Protein AF-0000000078656254 (afdb_homodimer)

Solvent-accessible surface area (backbone atoms only — not comparable to full-atom values): 13209 Å² total; per-residue (Å²): 92,44,78,45,82,44,41,41,73,68,40,42,48,29,41,52,46,51,53,47,49,52,53,50,47,51,65,67,41,48,92,42,37,88,49,27,58,36,36,41,36,37,39,39,72,74,41,78,90,54,88,52,91,42,28,12,36,18,37,36,35,37,30,38,70,95,51,76,69,48,76,36,70,23,64,18,80,36,60,68,54,3,45,52,46,18,46,52,51,41,41,52,51,49,51,54,52,52,50,52,53,53,52,48,53,51,54,50,49,50,47,51,52,48,47,50,50,53,52,52,52,54,52,55,62,67,73,108,94,45,76,44,84,44,40,40,72,69,41,40,48,29,42,52,46,51,53,48,50,52,52,50,48,52,65,67,41,48,90,42,36,87,50,27,58,33,36,42,35,37,40,39,71,72,39,75,91,54,87,53,90,42,30,12,36,19,36,37,37,36,29,39,71,96,51,75,68,48,74,36,72,21,65,17,79,37,62,67,54,3,45,53,46,18,46,52,50,41,40,51,51,50,51,51,52,51,51,51,54,53,54,48,52,52,52,51,50,50,47,50,51,48,48,51,51,51,53,51,50,51,50,54,63,67,71,106

Organism: NCBI:txid1005395

Radius of gyration: 32.08 Å; Cα contacts (8 Å, |Δi|>4): 365; chains: 2; bounding box: 68×126×38 Å

Foldseek 3Di:
DDDDDDDPPVVVVVVVLVVLLVVLLCVLCVVCVPFWDDKDKDWDQQPPPDQDFQRIKIKIWIHGPPDDIDIDMATGSDNNVRSNVRSNVVSVVVVVVVVVVVVVVVVVVVVVVVVVVVVVVVVVVVVD/DDDDDDDPPVVVVVVVLVVLLVVLLCVLCVVCVPFWDDKDKDWDQQPVPDQDFQRIKIKIWIHGPPDDIDIDMATGSDNNVRSNVRSNVVSVVVVVVVVVVVVVVVVVVVVVVVVVVVVVVVVVVVVD

Nearest PDB structures (foldseek):
  7m4z-assembly1_v  TM=9.053E-01  e=5.153E-08  Acinetobacter baumannii AB0057
  5mmm-assembly1_y  TM=8.250E-01  e=1.693E-04  Spinacia oleracea
  5x8r-assembly1_y  TM=8.009E-01  e=2.037E-04  Spinacia oleracea
  8fmw-assembly1_W  TM=6.968E-01  e=4.211E-03  Borreliella burgdorferi B31
  4mp6-assembly1_A  TM=4.015E-01  e=2.303E+00  Staphylococcus aureus subsp. aureus MW2

InterPro domains:
  IPR003489 Ribosome hibernation promoting factor/RaiA [PF02482] (10-102)
  IPR036567 Ribosome hibernation promotion factor-like [G3DSA:3.30.160.100] (1-114)
  IPR036567 Ribosome hibernation promotion factor-like [SSF69754] (9-96)

Structure (mmCIF, N/CA/C/O backbone):
data_AF-0000000078656254-model_v1
#
loop_
_entity.id
_entity.type
_entity.pdbx_description
1 polymer 'HPF/RaiA family ribosome-associated protein'
#
loop_
_atom_site.group_PDB
_atom_site.id
_atom_site.type_symbol
_atom_site.label_atom_id
_atom_site.label_alt_id
_atom_site.label_comp_id
_atom_site.label_asym_id
_atom_site.label_entity_id
_atom_site.label_seq_id
_atom_site.pdbx_PDB_ins_code
_atom_site.Cartn_x
_atom_site.Cartn_y
_atom_site.Cartn_z
_atom_site.occupancy
_atom_site.B_iso_or_equiv
_atom_site.auth_seq_id
_atom_site.auth_comp_id
_atom_site.auth_asym_id
_atom_site.auth_atom_id
_atom_site.pdbx_PDB_model_num
ATOM 1 N N . MET A 1 1 ? -9.898 -16.344 -0.787 1 91.12 1 MET A N 1
ATOM 2 C CA . MET A 1 1 ? -8.453 -16.5 -0.918 1 91.12 1 MET A CA 1
ATOM 3 C C . MET A 1 1 ? -7.711 -15.273 -0.399 1 91.12 1 MET A C 1
ATOM 5 O O . MET A 1 1 ? -8.047 -14.148 -0.757 1 91.12 1 MET A O 1
ATOM 9 N N . GLN A 1 2 ? -6.812 -15.516 0.622 1 91.69 2 GLN A N 1
ATOM 10 C CA . GLN A 1 2 ? -6.016 -14.43 1.183 1 91.69 2 GLN A CA 1
ATOM 11 C C . GLN A 1 2 ? -4.703 -14.258 0.423 1 91.69 2 GLN A C 1
ATOM 13 O O . GLN A 1 2 ? -4.039 -15.242 0.09 1 91.69 2 GLN A O 1
ATOM 18 N N . ILE A 1 3 ? -4.426 -13 0.104 1 92.38 3 ILE A N 1
ATOM 19 C CA . ILE A 1 3 ? -3.178 -12.711 -0.593 1 92.38 3 ILE A CA 1
ATOM 20 C C . ILE A 1 3 ? -2.223 -11.977 0.343 1 92.38 3 ILE A C 1
ATOM 22 O O . ILE A 1 3 ? -2.582 -10.945 0.923 1 92.38 3 ILE A O 1
ATOM 26 N N . GLN A 1 4 ? -0.999 -12.516 0.52 1 86.69 4 GLN A N 1
ATOM 27 C CA . GLN A 1 4 ? 0.038 -11.883 1.327 1 86.69 4 GLN A CA 1
ATOM 28 C C . GLN A 1 4 ? 1.257 -11.531 0.479 1 86.69 4 GLN A C 1
ATOM 30 O O . GLN A 1 4 ? 1.826 -12.391 -0.19 1 86.69 4 GLN A O 1
ATOM 35 N N . VAL A 1 5 ? 1.61 -10.32 0.393 1 85.38 5 VAL A N 1
ATOM 36 C CA . VAL A 1 5 ? 2.746 -9.852 -0.395 1 85.38 5 VAL A CA 1
ATOM 37 C C . VAL A 1 5 ? 3.941 -9.602 0.52 1 85.38 5 VAL A C 1
ATOM 39 O O . VAL A 1 5 ? 3.84 -8.852 1.494 1 85.38 5 VAL A O 1
ATOM 42 N N . ASN A 1 6 ? 5.043 -10.383 0.232 1 74.19 6 ASN A N 1
ATOM 43 C CA . ASN A 1 6 ? 6.316 -10.203 0.919 1 74.19 6 ASN A CA 1
ATOM 44 C C . ASN A 1 6 ? 7.395 -9.68 -0.024 1 74.19 6 ASN A C 1
ATOM 46 O O . ASN A 1 6 ? 7.523 -10.156 -1.152 1 74.19 6 ASN A O 1
ATOM 50 N N . SER A 1 7 ? 7.863 -8.602 0.161 1 71.38 7 SER A N 1
ATOM 51 C CA . SER A 1 7 ? 8.875 -8.062 -0.736 1 71.38 7 SER A CA 1
ATOM 52 C C . SER A 1 7 ? 10.18 -7.781 0.007 1 71.38 7 SER A C 1
ATOM 54 O O . SER A 1 7 ? 10.227 -7.855 1.237 1 71.38 7 SER A O 1
ATOM 56 N N . ASP A 1 8 ? 11.289 -7.652 -0.813 1 67.31 8 ASP A N 1
ATOM 57 C CA . ASP A 1 8 ? 12.539 -7.246 -0.183 1 67.31 8 ASP A CA 1
ATOM 58 C C . ASP A 1 8 ? 12.32 -6.055 0.748 1 67.31 8 ASP A C 1
ATOM 60 O O . ASP A 1 8 ? 11.219 -5.508 0.822 1 67.31 8 ASP A O 1
ATOM 64 N N . ASN A 1 9 ? 13.273 -5.898 1.54 1 62.38 9 ASN A N 1
ATOM 65 C CA . ASN A 1 9 ? 13.219 -4.969 2.664 1 62.38 9 ASN A CA 1
ATOM 66 C C . ASN A 1 9 ? 12.711 -3.596 2.234 1 62.38 9 ASN A C 1
ATOM 68 O O . ASN A 1 9 ? 11.883 -2.996 2.914 1 62.38 9 ASN A O 1
ATOM 72 N N . HIS A 1 10 ? 13.07 -3.258 0.938 1 67.88 10 HIS A N 1
ATOM 73 C CA . HIS A 1 10 ? 12.719 -1.899 0.543 1 67.88 10 HIS A CA 1
ATOM 74 C C . HIS A 1 10 ? 11.25 -1.818 0.116 1 67.88 10 HIS A C 1
ATOM 76 O O . HIS A 1 10 ? 10.555 -0.856 0.45 1 67.88 10 HIS A O 1
ATOM 82 N N . ILE A 1 11 ? 10.789 -2.848 -0.45 1 71.81 11 ILE A N 1
ATOM 83 C CA . ILE A 1 11 ? 9.414 -2.863 -0.955 1 71.81 11 ILE A CA 1
ATOM 84 C C . ILE A 1 11 ? 8.438 -3.008 0.208 1 71.81 11 ILE A C 1
ATOM 86 O O . ILE A 1 11 ? 7.473 -2.25 0.313 1 71.81 11 ILE A O 1
ATOM 90 N N . GLN A 1 12 ? 8.688 -3.977 1.028 1 72.62 12 GLN A N 1
ATOM 91 C CA . GLN A 1 12 ? 7.84 -4.199 2.193 1 72.62 12 GLN A CA 1
ATOM 92 C C . GLN A 1 12 ? 7.812 -2.965 3.094 1 72.62 12 GLN A C 1
ATOM 94 O O . GLN A 1 12 ? 6.762 -2.607 3.629 1 72.62 12 GLN A O 1
ATOM 99 N N . GLY A 1 13 ? 8.93 -2.416 3.186 1 74.94 13 GLY A N 1
ATOM 100 C CA . GLY A 1 13 ? 9.023 -1.209 3.99 1 74.94 13 GLY A CA 1
ATOM 101 C C . GLY A 1 13 ? 8.156 -0.078 3.475 1 74.94 13 GLY A C 1
ATOM 102 O O . GLY A 1 13 ? 7.488 0.604 4.254 1 74.94 13 GLY A O 1
ATOM 103 N N . ASN A 1 14 ? 8.125 0.03 2.158 1 76.62 14 ASN A N 1
ATOM 104 C CA . ASN A 1 14 ? 7.352 1.109 1.554 1 76.62 14 ASN A CA 1
ATOM 105 C C . ASN A 1 14 ? 5.852 0.865 1.681 1 76.62 14 ASN A C 1
ATOM 107 O O . ASN A 1 14 ? 5.082 1.804 1.888 1 76.62 14 ASN A O 1
ATOM 111 N N . ILE A 1 15 ? 5.391 -0.318 1.656 1 77.38 15 ILE A N 1
ATOM 112 C CA . ILE A 1 15 ? 3.984 -0.668 1.812 1 77.38 15 ILE A CA 1
ATOM 113 C C . ILE A 1 15 ? 3.535 -0.377 3.242 1 77.38 15 ILE A C 1
ATOM 115 O O . ILE A 1 15 ? 2.479 0.221 3.459 1 77.38 15 ILE A O 1
ATOM 119 N N . ARG A 1 16 ? 4.297 -0.804 4.156 1 82.25 16 ARG A N 1
ATOM 120 C CA . ARG A 1 16 ? 4.004 -0.551 5.562 1 82.25 16 ARG A CA 1
ATOM 121 C C . ARG A 1 16 ? 3.979 0.946 5.855 1 82.25 16 ARG A C 1
ATOM 123 O O . ARG A 1 16 ? 3.168 1.412 6.656 1 82.25 16 ARG A O 1
ATOM 130 N N . LEU A 1 17 ? 4.906 1.607 5.176 1 84.19 17 LEU A N 1
ATOM 131 C CA . LEU A 1 17 ? 4.996 3.053 5.359 1 84.19 17 LEU A CA 1
ATOM 132 C C . LEU A 1 17 ? 3.699 3.736 4.938 1 84.19 17 LEU A C 1
ATOM 134 O O . LEU A 1 17 ? 3.23 4.656 5.613 1 84.19 17 LEU A O 1
ATOM 138 N N . GLU A 1 18 ? 3.18 3.307 3.869 1 84.81 18 GLU A N 1
ATOM 139 C CA . GLU A 1 18 ? 1.921 3.881 3.404 1 84.81 18 GLU A CA 1
ATOM 140 C C . GLU A 1 18 ? 0.809 3.676 4.43 1 84.81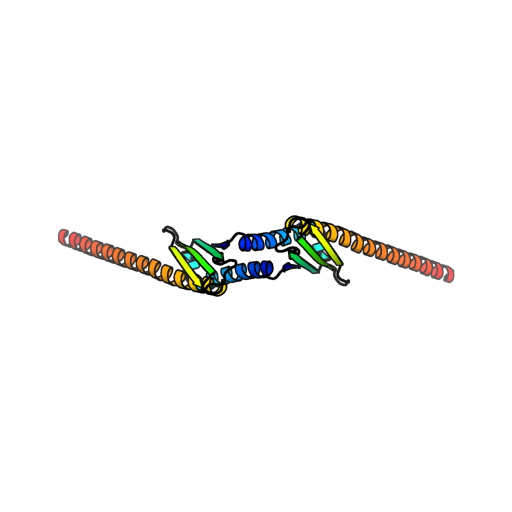 18 GLU A C 1
ATOM 142 O O . GLU A 1 18 ? 0.036 4.594 4.707 1 84.81 18 GLU A O 1
ATOM 147 N N . GLN A 1 19 ? 0.679 2.488 4.949 1 86.12 19 GLN A N 1
ATOM 148 C CA . GLN A 1 19 ? -0.317 2.205 5.98 1 86.12 19 GLN A CA 1
ATOM 149 C C . GLN A 1 19 ? -0.091 3.066 7.215 1 86.12 19 GLN A C 1
ATOM 151 O O . GLN A 1 19 ? -1.047 3.555 7.824 1 86.12 19 GLN A O 1
ATOM 156 N N . TRP A 1 20 ? 1.09 3.23 7.566 1 89.75 20 TRP A N 1
ATOM 157 C CA . TRP A 1 20 ? 1.46 4.07 8.703 1 89.75 20 TRP A CA 1
ATOM 158 C C . TRP A 1 20 ? 1.021 5.512 8.477 1 89.75 20 TRP A C 1
ATOM 160 O O . TRP A 1 20 ? 0.452 6.141 9.375 1 89.75 20 TRP A O 1
ATOM 170 N N . VAL A 1 21 ? 1.306 6.008 7.309 1 93.38 21 VAL A N 1
ATOM 171 C CA . VAL A 1 21 ? 0.904 7.367 6.961 1 93.38 21 VAL A CA 1
ATOM 172 C C . VAL A 1 21 ? -0.604 7.527 7.141 1 93.38 21 VAL A C 1
ATOM 174 O O . VAL A 1 21 ? -1.061 8.453 7.816 1 93.38 21 VAL A O 1
ATOM 177 N N . ARG A 1 22 ? -1.357 6.613 6.547 1 93.25 22 ARG A N 1
ATOM 178 C CA . ARG A 1 22 ? -2.812 6.699 6.586 1 93.25 22 ARG A CA 1
ATOM 179 C C . ARG A 1 22 ? -3.324 6.672 8.023 1 93.25 22 ARG A C 1
ATOM 181 O O . ARG A 1 22 ? -4.121 7.527 8.422 1 93.25 22 ARG A O 1
ATOM 188 N N . SER A 1 23 ? -2.859 5.758 8.789 1 96.12 23 SER A N 1
ATOM 189 C CA . SER A 1 23 ? -3.285 5.629 10.18 1 96.12 23 SER A CA 1
ATOM 190 C C . SER A 1 23 ? -2.924 6.871 10.984 1 96.12 23 SER A C 1
ATOM 192 O O . SER A 1 23 ? -3.736 7.367 11.773 1 96.12 23 SER A O 1
ATOM 194 N N . THR A 1 24 ? -1.725 7.395 10.797 1 96.88 24 THR A N 1
ATOM 195 C CA . THR A 1 24 ? -1.242 8.57 11.516 1 96.88 24 THR A CA 1
ATOM 196 C C . THR A 1 24 ? -2.088 9.797 11.18 1 96.88 24 THR A C 1
ATOM 198 O O . THR A 1 24 ? -2.531 10.516 12.07 1 96.88 24 THR A O 1
ATOM 201 N N . VAL A 1 25 ? -2.379 10 9.898 1 97.38 25 VAL A N 1
ATOM 202 C CA . VAL A 1 25 ? -3.148 11.156 9.453 1 97.38 25 VAL A CA 1
ATOM 203 C C . VAL A 1 25 ? -4.586 11.047 9.953 1 97.38 25 VAL A C 1
ATOM 205 O O . VAL A 1 25 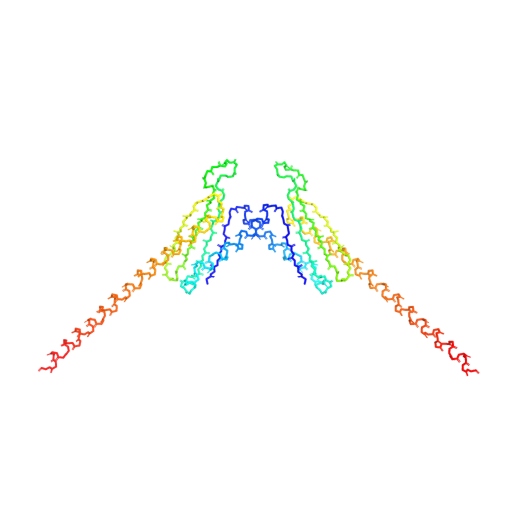? -5.141 12 10.508 1 97.38 25 VAL A O 1
ATOM 208 N N . GLU A 1 26 ? -5.16 9.859 9.828 1 96.94 26 GLU A N 1
ATOM 209 C CA . GLU A 1 26 ? -6.543 9.648 10.25 1 96.94 26 GLU A CA 1
ATOM 210 C C . GLU A 1 26 ? -6.703 9.898 11.75 1 96.94 26 GLU A C 1
ATOM 212 O O . GLU A 1 26 ? -7.645 10.578 12.172 1 96.94 26 GLU A O 1
ATOM 217 N N . SER A 1 27 ? -5.758 9.352 12.492 1 97.5 27 SER A N 1
ATOM 218 C CA . SER A 1 27 ? -5.855 9.492 13.938 1 97.5 27 SER A CA 1
ATOM 219 C C . SER A 1 27 ? -5.559 10.914 14.383 1 97.5 27 SER A C 1
ATOM 221 O O . SER A 1 27 ? -6.258 11.469 15.234 1 97.5 27 SER A O 1
ATOM 223 N N . THR A 1 28 ? -4.57 11.602 13.859 1 97.75 28 THR A N 1
ATOM 224 C CA . THR A 1 28 ? -4.113 12.922 14.281 1 97.75 28 THR A CA 1
ATOM 225 C C . THR A 1 28 ? -5.113 14 13.859 1 97.75 28 THR A C 1
ATOM 227 O O . THR A 1 28 ? -5.32 14.977 14.586 1 97.75 28 THR A O 1
ATOM 230 N N . LEU A 1 29 ? -5.789 13.789 12.703 1 97.62 29 LEU A N 1
ATOM 231 C CA . LEU A 1 29 ? -6.633 14.844 12.156 1 97.62 29 LEU A CA 1
ATOM 232 C C . LEU A 1 29 ? -8.109 14.453 12.227 1 97.62 29 LEU A C 1
ATOM 234 O O . LEU A 1 29 ? -8.93 14.992 11.484 1 97.62 29 LEU A O 1
ATOM 238 N N . GLU A 1 30 ? -8.414 13.516 13.094 1 97 30 GLU A N 1
ATOM 239 C CA . GLU A 1 30 ? -9.75 12.945 13.195 1 97 30 GLU A CA 1
ATOM 240 C C . GLU A 1 30 ? -10.797 14.039 13.43 1 97 30 GLU A C 1
ATOM 242 O O . GLU A 1 30 ? -11.883 14 12.844 1 97 30 GLU A O 1
ATOM 247 N N . ARG A 1 31 ? -10.539 14.992 14.234 1 95.31 31 ARG A N 1
ATOM 248 C CA . ARG A 1 31 ? -11.5 16.016 1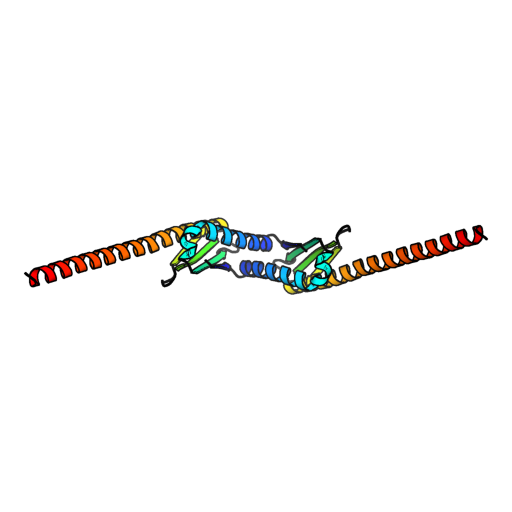4.625 1 95.31 31 ARG A CA 1
ATOM 249 C C . ARG A 1 31 ? -11.852 16.922 13.445 1 95.31 31 ARG A C 1
ATOM 251 O O . ARG A 1 31 ? -12.852 17.625 13.477 1 95.31 31 ARG A O 1
ATOM 258 N N . PHE A 1 32 ? -11.016 16.906 12.43 1 97.12 32 PHE A N 1
ATOM 259 C CA . PHE A 1 32 ? -11.219 17.797 11.289 1 97.12 32 PHE A CA 1
ATOM 260 C C . PHE A 1 32 ? -11.828 17.031 10.109 1 97.12 32 PHE A C 1
ATOM 262 O O . PHE A 1 32 ? -11.953 17.578 9.016 1 97.12 32 PHE A O 1
ATOM 269 N N . ASP A 1 33 ? -12.156 15.805 10.297 1 95.88 33 ASP A N 1
ATOM 270 C CA . ASP A 1 33 ? -12.625 14.906 9.242 1 95.88 33 ASP A CA 1
ATOM 271 C C . ASP A 1 33 ? -13.781 15.539 8.461 1 95.88 33 ASP A C 1
ATOM 273 O O . ASP A 1 33 ? -13.867 15.375 7.242 1 95.88 33 ASP A O 1
ATOM 277 N N . ASP A 1 34 ? -14.586 16.266 9.102 1 94 34 ASP A N 1
ATOM 278 C CA . ASP A 1 34 ? -15.766 16.844 8.469 1 94 34 ASP A CA 1
ATOM 279 C C . ASP A 1 34 ? -15.406 18.125 7.719 1 94 34 ASP A C 1
ATOM 281 O O . ASP A 1 34 ? -16.094 18.531 6.781 1 94 34 ASP A O 1
ATOM 285 N N . GLY A 1 35 ? -14.398 18.766 8.086 1 95.5 35 GLY A N 1
ATOM 286 C CA . GLY A 1 35 ? -14.07 20.078 7.547 1 95.5 35 GLY A CA 1
ATOM 287 C C . GLY A 1 35 ? -12.969 20.031 6.5 1 95.5 35 GLY A C 1
ATOM 288 O O . GLY A 1 35 ? -12.766 21 5.758 1 95.5 35 GLY A O 1
ATOM 289 N N . VAL A 1 36 ? -12.266 18.922 6.434 1 97.44 36 VAL A N 1
ATOM 290 C CA . VAL A 1 36 ? -11.156 18.766 5.496 1 97.44 36 VAL A CA 1
ATOM 291 C C . VAL A 1 36 ? -11.539 17.75 4.418 1 97.44 36 VAL A C 1
ATOM 293 O O . VAL A 1 36 ? -11.961 16.641 4.727 1 97.44 36 VAL A O 1
ATOM 296 N N . THR A 1 37 ? -11.391 18.188 3.166 1 96.12 37 THR A N 1
ATOM 297 C CA . THR A 1 37 ? -11.805 17.344 2.059 1 96.12 37 THR A CA 1
ATOM 298 C C . THR A 1 37 ? -10.727 16.297 1.739 1 96.12 37 THR A C 1
ATOM 300 O O . THR A 1 37 ? -11.039 15.148 1.431 1 96.12 37 THR A O 1
ATOM 303 N N . ARG A 1 38 ? -9.469 16.766 1.845 1 95.75 38 ARG A N 1
ATOM 304 C CA . ARG A 1 38 ? -8.375 15.914 1.407 1 95.75 38 ARG A CA 1
ATOM 305 C C . ARG A 1 38 ? -7.074 16.281 2.105 1 95.75 38 ARG A C 1
ATOM 307 O O . ARG A 1 38 ? -6.832 17.453 2.396 1 95.75 38 ARG A O 1
ATOM 314 N N . VAL A 1 39 ? -6.289 15.25 2.387 1 97.5 39 VAL A N 1
ATOM 315 C CA . VAL A 1 39 ? -4.914 15.438 2.834 1 97.5 39 VAL A CA 1
ATOM 316 C C . VAL A 1 39 ? -3.955 14.758 1.859 1 97.5 39 VAL A C 1
ATOM 318 O O . VAL A 1 39 ? -4.086 13.562 1.586 1 97.5 39 VAL A O 1
ATOM 321 N N . GLU A 1 40 ? -3.02 15.539 1.273 1 95.12 40 GLU A N 1
ATOM 322 C CA . GLU A 1 40 ? -1.961 15 0.425 1 95.12 40 GLU A CA 1
ATOM 323 C C . GLU A 1 40 ? -0.644 14.891 1.188 1 95.12 40 GLU A C 1
ATOM 325 O O . GLU A 1 40 ? -0.206 15.852 1.824 1 95.12 40 GLU A O 1
ATOM 330 N N . VAL A 1 41 ? -0.049 13.711 1.151 1 95.62 41 VAL A N 1
ATOM 331 C CA . VAL A 1 41 ? 1.206 13.453 1.848 1 95.62 41 VAL A CA 1
ATOM 332 C C . VAL A 1 41 ? 2.311 13.172 0.833 1 95.62 41 VAL A C 1
ATOM 334 O O . VAL A 1 41 ? 2.154 12.32 -0.046 1 95.62 41 VAL A O 1
ATOM 337 N N . HIS A 1 42 ? 3.418 13.922 0.929 1 90.94 42 HIS A N 1
ATOM 338 C CA . HIS A 1 42 ? 4.582 13.75 0.069 1 90.94 42 HIS A CA 1
ATOM 339 C C . HIS A 1 42 ? 5.801 13.305 0.873 1 90.94 42 HIS A C 1
ATOM 341 O O . HIS A 1 42 ? 6.25 14.016 1.771 1 90.94 42 HIS A O 1
ATOM 347 N N . LEU A 1 43 ? 6.34 12.203 0.54 1 88.94 43 LEU A N 1
ATOM 348 C CA . LEU A 1 43 ? 7.5 11.648 1.222 1 88.94 43 LEU A CA 1
ATOM 349 C C . LEU A 1 43 ? 8.727 11.672 0.317 1 88.94 43 LEU A C 1
ATOM 351 O O . LEU A 1 43 ? 8.633 11.359 -0.873 1 88.94 43 LEU A O 1
ATOM 355 N N . ARG A 1 44 ? 9.812 12.102 0.897 1 81.44 44 ARG A N 1
ATOM 356 C CA . ARG A 1 44 ? 11.062 12.141 0.141 1 81.44 44 ARG A CA 1
ATOM 357 C C . ARG A 1 44 ? 12.234 11.672 0.993 1 81.44 44 ARG A C 1
ATOM 359 O O . ARG A 1 44 ? 12.297 11.961 2.189 1 81.44 44 ARG A O 1
ATOM 366 N N . ASP A 1 45 ? 13.062 10.867 0.367 1 75.69 45 ASP A N 1
ATOM 367 C CA . ASP A 1 45 ? 14.375 10.555 0.93 1 75.69 45 ASP A CA 1
ATOM 368 C C . ASP A 1 45 ? 15.445 11.477 0.356 1 75.69 45 ASP A C 1
ATOM 370 O O . ASP A 1 45 ? 15.789 11.383 -0.824 1 75.69 45 ASP A O 1
ATOM 374 N N . GLU A 1 46 ? 15.82 12.57 0.896 1 64.44 46 GLU A N 1
ATOM 375 C CA . GLU A 1 46 ? 16.703 13.594 0.347 1 64.44 46 GLU A CA 1
ATOM 376 C C . GLU A 1 46 ? 18.109 13.055 0.135 1 64.44 46 GLU A C 1
ATOM 378 O O . GLU A 1 46 ? 18.812 13.484 -0.78 1 64.44 46 GLU A O 1
ATOM 383 N N . ASN A 1 47 ? 18.703 12.43 1.248 1 59.62 47 ASN A N 1
ATOM 384 C CA . ASN A 1 47 ? 20.109 12.086 1.039 1 59.62 47 ASN A CA 1
ATOM 385 C C . ASN A 1 47 ? 20.281 10.617 0.67 1 59.62 47 ASN A C 1
ATOM 387 O O . ASN A 1 47 ? 20.203 9.742 1.532 1 59.62 47 ASN A O 1
ATOM 391 N N . GLY A 1 48 ? 19.75 10.148 -0.402 1 50.66 48 GLY A N 1
ATOM 392 C CA . GLY A 1 48 ? 20.016 8.812 -0.89 1 50.66 48 GLY A CA 1
ATOM 393 C C . GLY A 1 48 ? 21.234 8.18 -0.246 1 50.66 48 GLY A C 1
ATOM 394 O O . GLY A 1 48 ? 21.125 7.391 0.693 1 50.66 48 GLY A O 1
ATOM 395 N N . ASP A 1 49 ? 22.516 8.375 -0.784 1 52 49 ASP A N 1
ATOM 396 C CA . ASP A 1 49 ? 23.797 7.727 -0.547 1 52 49 ASP A CA 1
ATOM 397 C C . ASP A 1 49 ? 24.531 8.359 0.636 1 52 49 ASP A C 1
ATOM 399 O O . ASP A 1 49 ? 25.547 7.84 1.1 1 52 49 ASP A O 1
ATOM 403 N N . LYS A 1 50 ? 24.391 9.656 0.968 1 51.47 50 LYS A N 1
ATOM 404 C CA . LYS A 1 50 ? 25.219 10.203 2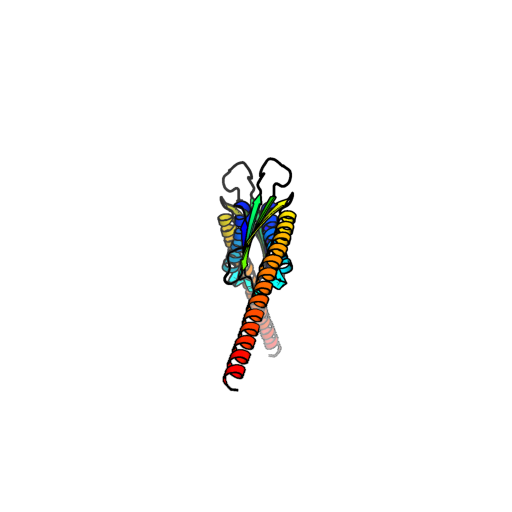.039 1 51.47 50 LYS A CA 1
ATOM 405 C C . LYS A 1 50 ? 24.391 10.469 3.293 1 51.47 50 LYS A C 1
ATOM 407 O O . LYS A 1 50 ? 23.484 11.305 3.277 1 51.47 50 LYS A O 1
ATOM 412 N N . PRO A 1 51 ? 24.531 9.539 4.238 1 51.03 51 PRO A N 1
ATOM 413 C CA . PRO A 1 51 ? 23.781 9.633 5.492 1 51.03 51 PRO A CA 1
ATOM 414 C C . PRO A 1 51 ? 23.953 10.977 6.188 1 51.03 51 PRO A C 1
ATOM 416 O O . PRO A 1 51 ? 25.078 11.43 6.395 1 51.03 51 PRO A O 1
ATOM 419 N N . GLY A 1 52 ? 23.359 12.039 5.789 1 57.06 52 GLY A N 1
ATOM 420 C CA . GLY A 1 52 ? 23.344 13.195 6.668 1 57.06 52 GLY A CA 1
ATOM 421 C C . GLY A 1 52 ? 22.141 13.211 7.609 1 57.06 52 GLY A C 1
ATOM 422 O O . GLY A 1 52 ? 21.25 12.375 7.5 1 57.06 52 GLY A O 1
ATOM 423 N N . PRO A 1 53 ? 22.281 14.031 8.664 1 60.56 53 PRO A N 1
ATOM 424 C CA . PRO A 1 53 ? 21.188 14.164 9.641 1 60.56 53 PRO A CA 1
ATOM 425 C C . PRO A 1 53 ? 19.891 14.672 9.016 1 60.56 53 PRO A C 1
ATOM 427 O O . PRO A 1 53 ? 19.922 15.547 8.148 1 60.56 53 PRO A O 1
ATOM 430 N N . HIS A 1 54 ? 18.719 14.07 9.109 1 64.44 54 HIS A N 1
ATOM 431 C CA . HIS A 1 54 ? 17.375 14.5 8.766 1 64.44 54 HIS A CA 1
ATOM 432 C C . HIS A 1 54 ? 17.125 14.391 7.266 1 64.44 54 HIS A C 1
ATOM 434 O O . HIS A 1 54 ? 16.688 15.359 6.633 1 64.44 54 HIS A O 1
ATOM 440 N N . ASP A 1 55 ? 17.5 13.25 6.766 1 79 55 ASP A N 1
ATOM 441 C CA . ASP A 1 55 ? 17.5 13.062 5.32 1 79 55 ASP A CA 1
ATOM 442 C C . ASP A 1 55 ? 16.125 12.602 4.824 1 79 55 ASP A C 1
ATOM 444 O O . ASP A 1 55 ? 15.953 12.352 3.629 1 79 55 ASP A O 1
ATOM 448 N N . LYS A 1 56 ? 15.203 12.625 5.852 1 86.75 56 LYS A N 1
ATOM 449 C CA . LYS A 1 56 ? 13.844 12.258 5.449 1 86.75 56 LYS A CA 1
ATOM 450 C C . LYS A 1 56 ? 12.891 13.438 5.578 1 86.75 56 LYS A C 1
ATOM 452 O O . LYS A 1 56 ? 12.945 14.18 6.562 1 86.75 56 LYS A O 1
ATOM 457 N N . ARG A 1 57 ? 12.125 13.531 4.512 1 90.69 57 ARG A N 1
ATOM 458 C CA . ARG A 1 57 ? 11.234 14.688 4.473 1 90.69 57 ARG A CA 1
ATOM 459 C C . ARG A 1 57 ? 9.797 14.258 4.215 1 90.69 57 ARG A C 1
ATOM 461 O O . ARG A 1 57 ? 9.539 13.398 3.367 1 90.69 57 ARG A O 1
ATOM 468 N N . CYS A 1 58 ? 8.859 14.875 5.02 1 94.06 58 CYS A N 1
ATOM 469 C CA . CYS A 1 58 ? 7.426 14.719 4.785 1 94.06 58 CYS A CA 1
ATOM 470 C C . CYS A 1 58 ? 6.742 16.078 4.652 1 94.06 58 CYS A C 1
ATOM 472 O O . CYS A 1 58 ? 6.84 16.922 5.547 1 94.06 58 CYS A O 1
ATOM 474 N N . GLN A 1 59 ? 6.086 16.219 3.484 1 95.81 59 GLN A N 1
ATOM 475 C CA . GLN A 1 59 ? 5.215 17.375 3.287 1 95.81 59 GLN A CA 1
ATOM 476 C C . GLN A 1 59 ? 3.746 16.953 3.289 1 95.81 59 GLN A C 1
ATOM 478 O O . GLN A 1 59 ? 3.367 15.992 2.617 1 95.81 59 GLN A O 1
ATOM 483 N N . MET A 1 60 ? 2.895 17.703 4.086 1 97.44 60 MET A N 1
ATOM 484 C CA . MET A 1 60 ? 1.46 17.438 4.121 1 97.44 60 MET A CA 1
ATOM 485 C C . MET A 1 60 ? 0.667 18.688 3.744 1 97.44 60 MET A C 1
ATOM 487 O O . MET A 1 60 ? 0.989 19.781 4.191 1 97.44 60 MET A O 1
ATOM 491 N N . GLU A 1 61 ? -0.24 18.438 2.869 1 97.69 61 GLU A N 1
ATOM 492 C CA . GLU A 1 61 ? -1.139 19.516 2.465 1 97.69 61 GLU A CA 1
ATOM 493 C C . GLU A 1 61 ? -2.596 19.156 2.734 1 97.69 61 GLU A C 1
ATOM 495 O O . GLU A 1 61 ? -3.086 18.125 2.242 1 97.69 61 GLU A O 1
ATOM 500 N N . ALA A 1 62 ? -3.27 19.938 3.539 1 98.12 62 ALA A N 1
ATOM 501 C CA . ALA A 1 62 ? -4.691 19.75 3.814 1 98.12 62 ALA A CA 1
ATOM 502 C C . ALA A 1 62 ? -5.539 20.766 3.066 1 98.12 62 ALA A C 1
ATOM 504 O O . ALA A 1 62 ? -5.125 21.922 2.9 1 98.12 62 ALA A O 1
ATOM 505 N N . ARG A 1 63 ? -6.691 20.312 2.645 1 97.38 63 ARG A N 1
ATOM 506 C CA . ARG A 1 63 ? -7.613 21.203 1.957 1 97.38 63 ARG A CA 1
ATOM 507 C C . ARG A 1 63 ? -8.906 21.375 2.752 1 97.38 63 ARG A C 1
ATOM 509 O O . ARG A 1 63 ? -9.852 20.594 2.586 1 97.38 63 ARG A O 1
ATOM 516 N N . PRO A 1 64 ? -8.977 22.5 3.568 1 96.38 64 PRO A N 1
ATOM 517 C CA . PRO A 1 64 ? -10.25 22.797 4.234 1 96.38 64 PRO A CA 1
ATOM 518 C C . PRO A 1 64 ? -11.344 23.203 3.252 1 96.38 64 PRO A C 1
ATOM 520 O O . PRO A 1 64 ? -11.078 23.906 2.273 1 96.38 64 PRO A O 1
ATOM 523 N N . LYS A 1 65 ? -12.57 22.719 3.48 1 95.31 65 LYS A N 1
ATOM 524 C CA . LYS A 1 65 ? -13.695 23 2.598 1 95.31 65 LYS A CA 1
ATOM 525 C C . LYS A 1 65 ? -13.836 24.5 2.355 1 95.31 65 LYS A C 1
ATOM 527 O O . LYS A 1 65 ? -13.953 25.281 3.303 1 95.31 65 LYS A O 1
ATOM 532 N N . GLY A 1 66 ? -13.75 24.859 1.087 1 94.31 66 GLY A N 1
ATOM 533 C CA . GLY A 1 66 ? -14.023 26.25 0.716 1 94.31 66 GLY A CA 1
ATOM 534 C C . GLY A 1 66 ? -12.859 27.172 0.993 1 94.31 66 GLY A C 1
ATOM 535 O O . GLY A 1 66 ? -13.016 28.406 0.947 1 94.31 66 GLY A O 1
ATOM 536 N N . HIS A 1 67 ? -11.742 26.703 1.346 1 95.56 67 HIS A N 1
ATOM 537 C CA . HIS A 1 67 ? -10.602 27.547 1.702 1 95.56 67 HIS A CA 1
ATOM 538 C C . HIS A 1 67 ? -9.328 27.078 1.003 1 95.56 67 HIS A C 1
ATOM 540 O O . HIS A 1 67 ? -9.312 26 0.396 1 95.56 67 HIS A O 1
ATOM 546 N N . HIS A 1 68 ? -8.336 27.922 1.066 1 95.38 68 HIS A N 1
ATOM 547 C CA . HIS A 1 68 ? -7.047 27.578 0.476 1 95.38 68 HIS A CA 1
ATOM 548 C C . HIS A 1 68 ? -6.367 26.453 1.241 1 95.38 68 HIS A C 1
ATOM 550 O O . HIS A 1 68 ? -6.547 26.328 2.455 1 95.38 68 HIS A O 1
ATOM 556 N N . PRO A 1 69 ? -5.535 25.719 0.538 1 97.19 69 PRO A N 1
ATOM 557 C CA . PRO A 1 69 ? -4.816 24.625 1.197 1 97.19 69 PRO A CA 1
ATOM 558 C C . PRO A 1 69 ? -3.811 25.125 2.232 1 97.19 69 PRO A C 1
ATOM 560 O O . PRO A 1 69 ? -3.277 26.219 2.1 1 97.19 69 PRO A O 1
ATOM 563 N N . ILE A 1 70 ? -3.596 24.266 3.219 1 97.94 70 ILE A N 1
ATOM 564 C CA . ILE A 1 70 ? -2.611 24.5 4.27 1 97.94 70 ILE A CA 1
ATOM 565 C C . ILE A 1 70 ? -1.507 23.453 4.18 1 97.94 70 ILE A C 1
ATOM 567 O O . ILE A 1 70 ? -1.781 22.25 4.195 1 97.94 70 ILE A O 1
ATOM 571 N N . SER A 1 71 ? -0.237 23.938 4.102 1 98.38 71 SER A N 1
ATOM 572 C CA . SER A 1 71 ? 0.877 23.031 3.893 1 98.38 71 SER A CA 1
ATOM 573 C C . SER A 1 71 ? 1.901 23.141 5.02 1 98.38 71 SER A C 1
ATOM 575 O O . SER A 1 71 ? 2.199 24.234 5.488 1 98.38 71 SER A O 1
ATOM 577 N N . VAL A 1 72 ? 2.373 21.969 5.445 1 98.25 72 VAL A N 1
ATOM 578 C CA . VAL A 1 72 ? 3.445 21.906 6.434 1 98.25 72 VAL A CA 1
ATOM 579 C C . VAL A 1 72 ? 4.512 20.922 5.98 1 98.25 72 VAL A C 1
ATOM 581 O O . VAL A 1 72 ? 4.25 20.047 5.137 1 98.25 72 VAL A O 1
ATOM 584 N N . THR A 1 73 ? 5.742 21.125 6.496 1 97.06 73 THR A N 1
ATOM 585 C CA . THR A 1 73 ? 6.848 20.219 6.199 1 97.06 73 THR A CA 1
ATOM 586 C C . THR A 1 73 ? 7.637 19.891 7.469 1 97.06 73 THR A C 1
ATOM 588 O O . THR A 1 73 ? 7.785 20.75 8.352 1 97.06 73 THR A O 1
ATOM 591 N N . HIS A 1 74 ? 8.031 18.656 7.578 1 96.56 74 HIS A N 1
ATOM 592 C CA . HIS A 1 74 ? 8.898 18.234 8.672 1 96.56 74 HIS A CA 1
ATOM 593 C C . HIS A 1 74 ? 9.992 17.297 8.18 1 96.56 74 HIS A C 1
ATOM 595 O O . HIS A 1 74 ? 9.742 16.422 7.348 1 96.56 74 HIS A O 1
ATOM 601 N N . LYS A 1 75 ? 11.203 17.516 8.602 1 93.69 75 LYS A N 1
ATOM 602 C CA . LYS A 1 75 ? 12.344 16.672 8.297 1 93.69 75 LYS A CA 1
ATOM 603 C C . LYS A 1 75 ? 12.805 15.906 9.539 1 93.69 75 LYS A C 1
ATOM 605 O O . LYS A 1 75 ? 12.734 16.422 10.656 1 93.69 75 LYS A O 1
ATOM 610 N N . ALA A 1 76 ? 13.227 14.719 9.328 1 93.62 76 ALA A N 1
ATOM 611 C CA . ALA A 1 76 ? 13.695 13.898 10.445 1 93.62 76 ALA A CA 1
ATOM 612 C C . ALA A 1 76 ? 14.633 12.797 9.961 1 93.62 76 ALA A C 1
ATOM 614 O O . ALA A 1 76 ? 14.93 12.711 8.766 1 93.62 76 ALA A O 1
ATOM 615 N N . ALA A 1 77 ? 15.164 12.008 10.906 1 89.38 77 ALA A N 1
ATOM 616 C CA . ALA A 1 77 ? 16.125 10.938 10.609 1 89.38 77 ALA A CA 1
ATOM 617 C C . ALA A 1 77 ? 15.422 9.75 9.953 1 89.38 77 ALA A C 1
ATOM 619 O O . ALA A 1 77 ? 16.047 8.977 9.227 1 89.38 77 ALA A O 1
ATOM 620 N N . THR A 1 78 ? 14.078 9.609 10.266 1 88.19 78 THR A N 1
ATOM 621 C CA . THR A 1 78 ? 13.297 8.531 9.664 1 88.19 78 THR A CA 1
ATOM 622 C C . THR A 1 78 ? 12 9.062 9.062 1 88.19 78 THR A C 1
ATOM 624 O O . THR A 1 78 ? 11.5 10.102 9.484 1 88.19 78 THR A O 1
ATOM 627 N N . LEU A 1 79 ? 11.523 8.305 8.07 1 87.69 79 LEU A N 1
ATOM 628 C CA . LEU A 1 79 ? 10.25 8.695 7.473 1 87.69 79 LEU A CA 1
ATOM 629 C C . LEU A 1 79 ? 9.133 8.672 8.508 1 87.69 79 LEU A C 1
ATOM 631 O O . LEU A 1 79 ? 8.242 9.531 8.484 1 87.69 79 LEU A O 1
ATOM 635 N N . GLU A 1 80 ? 9.188 7.77 9.438 1 90.62 80 GLU A N 1
ATOM 636 C CA . GLU A 1 80 ? 8.18 7.703 10.492 1 90.62 80 GLU A CA 1
ATOM 637 C C . GLU A 1 80 ? 8.172 8.977 11.328 1 90.62 80 GLU A C 1
ATOM 639 O O . GLU A 1 80 ? 7.109 9.539 11.602 1 90.62 80 GLU A O 1
ATOM 644 N N . GLN A 1 81 ? 9.32 9.359 11.68 1 94.19 81 GLN A N 1
ATOM 645 C CA . GLN A 1 81 ? 9.445 10.578 12.469 1 94.19 81 GLN A CA 1
ATOM 646 C C . GLN A 1 81 ? 9.008 11.797 11.664 1 94.19 81 GLN A C 1
ATOM 648 O O . GLN A 1 81 ? 8.359 12.703 12.195 1 94.19 81 GLN A O 1
ATOM 653 N N . ALA A 1 82 ? 9.359 11.797 10.414 1 94.25 82 ALA A N 1
ATOM 654 C CA . ALA A 1 82 ? 8.984 12.914 9.547 1 94.25 82 ALA A CA 1
ATOM 655 C C . ALA A 1 82 ? 7.465 12.992 9.391 1 94.25 82 ALA A C 1
ATOM 657 O O . ALA A 1 82 ? 6.891 14.086 9.414 1 94.25 82 ALA A O 1
ATOM 658 N N . ILE A 1 83 ? 6.883 11.898 9.273 1 95.88 83 ILE A N 1
ATOM 659 C CA . ILE A 1 83 ? 5.434 11.797 9.125 1 95.88 83 ILE A CA 1
ATOM 660 C C . ILE A 1 83 ? 4.754 12.297 10.398 1 95.88 83 ILE A C 1
ATOM 662 O O . ILE A 1 83 ? 3.842 13.117 10.344 1 95.88 83 ILE A O 1
ATOM 666 N N . GLU A 1 84 ? 5.215 11.844 11.531 1 97 84 GLU A N 1
ATOM 667 C CA . GLU A 1 84 ? 4.625 12.25 12.805 1 97 84 GLU A CA 1
ATOM 668 C C . GLU A 1 84 ? 4.781 13.75 13.031 1 97 84 GLU A C 1
ATOM 670 O O . GLU A 1 84 ? 3.848 14.414 13.484 1 97 84 GLU A O 1
ATOM 675 N N . GLY A 1 85 ? 5.922 14.195 12.773 1 97.94 85 GLY A N 1
ATOM 676 C CA . GLY A 1 85 ? 6.164 15.617 12.906 1 97.94 85 GLY A CA 1
ATOM 677 C C . GLY A 1 85 ? 5.277 16.453 12 1 97.94 85 GLY A C 1
ATOM 678 O O . GLY A 1 85 ? 4.707 17.453 12.445 1 97.94 85 GLY A O 1
ATOM 679 N N . ALA A 1 86 ? 5.172 16.031 10.766 1 98.06 86 ALA A N 1
ATOM 680 C CA . ALA A 1 86 ? 4.336 16.766 9.82 1 98.06 86 ALA A CA 1
ATOM 681 C C . ALA A 1 86 ? 2.869 16.719 10.234 1 98.06 86 ALA A C 1
ATOM 683 O O . ALA A 1 86 ? 2.164 17.719 10.148 1 98.06 86 ALA A O 1
ATOM 684 N N . ALA A 1 87 ? 2.479 15.602 10.672 1 98.5 87 ALA A N 1
ATOM 685 C CA . ALA A 1 87 ? 1.093 15.461 11.117 1 98.5 87 ALA A CA 1
ATOM 686 C C . ALA A 1 87 ? 0.795 16.375 12.297 1 98.5 87 ALA A C 1
ATOM 688 O O . ALA A 1 87 ? -0.25 17.031 12.336 1 98.5 87 ALA A O 1
ATOM 689 N N . SER A 1 88 ? 1.657 16.438 13.227 1 98.44 88 SER A N 1
ATOM 690 C CA . SER A 1 88 ? 1.509 17.312 14.391 1 98.44 88 SER A CA 1
ATOM 691 C C . SER A 1 88 ? 1.443 18.781 13.977 1 98.44 88 SER A C 1
ATOM 693 O O . SER A 1 88 ? 0.59 19.531 14.461 1 98.44 88 SER A O 1
ATOM 695 N N . LYS A 1 89 ? 2.311 19.141 13.117 1 98.5 89 LYS 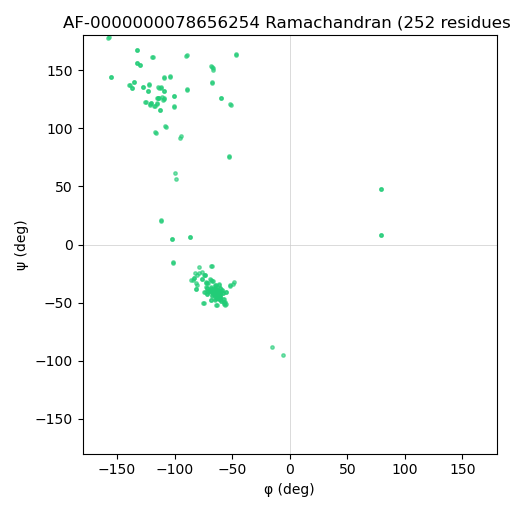A N 1
ATOM 696 C CA . LYS A 1 89 ? 2.332 20.516 12.625 1 98.5 89 LYS A CA 1
ATOM 697 C C . LYS A 1 89 ? 1.029 20.859 11.906 1 98.5 89 LYS A C 1
ATOM 699 O O . LYS A 1 89 ? 0.501 21.969 12.062 1 98.5 89 LYS A O 1
ATOM 704 N N . LEU A 1 90 ? 0.576 19.906 11.109 1 98.5 90 LEU A N 1
ATOM 705 C CA . LEU A 1 90 ? -0.652 20.141 10.359 1 98.5 90 LEU A CA 1
ATOM 706 C C . LEU A 1 90 ? -1.85 20.266 11.297 1 98.5 90 LEU A C 1
ATOM 708 O O . LEU A 1 90 ? -2.723 21.109 11.094 1 98.5 90 LEU A O 1
ATOM 712 N N . ASN A 1 91 ? -1.85 19.453 12.289 1 98.5 91 ASN A N 1
ATOM 713 C CA . ASN A 1 91 ? -2.879 19.562 13.32 1 98.5 91 ASN A CA 1
ATOM 714 C C . ASN A 1 91 ? -2.916 20.953 13.938 1 98.5 91 ASN A C 1
ATOM 716 O O . ASN A 1 91 ? -3.984 21.547 14.055 1 98.5 91 ASN A O 1
ATOM 720 N N . ASN A 1 92 ? -1.781 21.453 14.344 1 98.5 92 ASN A N 1
ATOM 721 C CA . ASN A 1 92 ? -1.678 22.781 14.93 1 98.5 92 ASN A CA 1
ATOM 722 C C . ASN A 1 92 ? -2.129 23.859 13.961 1 98.5 92 ASN A C 1
ATOM 724 O O . ASN A 1 92 ? -2.855 24.781 14.336 1 98.5 92 ASN A O 1
ATOM 728 N N . ALA A 1 93 ? -1.702 23.719 12.719 1 98.12 93 ALA A N 1
ATOM 729 C CA . ALA A 1 93 ? -2.053 24.703 11.695 1 98.12 93 ALA A CA 1
ATOM 730 C C . ALA A 1 93 ? -3.561 24.734 11.461 1 98.12 93 ALA A C 1
ATOM 732 O O . ALA A 1 93 ? -4.145 25.812 11.297 1 98.12 93 ALA A O 1
ATOM 733 N N . LEU A 1 94 ? -4.133 23.578 11.438 1 97.75 94 LEU A N 1
ATOM 734 C CA . LEU A 1 94 ? -5.574 23.484 11.227 1 97.75 94 LEU A CA 1
ATOM 735 C C . LEU A 1 94 ? -6.336 24.031 12.438 1 97.75 94 LEU A C 1
ATOM 737 O O . LEU A 1 94 ? -7.371 24.672 12.281 1 97.75 94 LEU A O 1
ATOM 741 N N . GLU A 1 95 ? -5.816 23.734 13.641 1 97.25 95 GLU A N 1
ATOM 742 C CA . GLU A 1 95 ? -6.41 24.281 14.859 1 97.25 95 GLU A CA 1
ATOM 743 C C . GLU A 1 95 ? -6.422 25.812 14.812 1 97.25 95 GLU A C 1
ATOM 745 O O . GLU A 1 95 ? -7.441 26.438 15.117 1 97.25 95 GLU A O 1
ATOM 750 N N . HIS A 1 96 ? -5.328 26.359 14.445 1 96.56 96 HIS A N 1
ATOM 751 C CA . HIS A 1 96 ? -5.211 27.812 14.344 1 96.56 96 HIS A CA 1
ATOM 752 C C . HIS A 1 96 ? -6.145 28.359 13.273 1 96.56 96 HIS A C 1
ATOM 754 O O . HIS A 1 96 ? -6.816 29.375 13.492 1 96.56 96 HIS A O 1
ATOM 760 N N . PHE A 1 97 ? -6.164 27.734 12.125 1 95.88 97 PHE A N 1
ATOM 761 C CA . PHE A 1 97 ? -7 28.125 11 1 95.88 97 PHE A CA 1
ATOM 762 C C . PHE A 1 97 ? -8.469 28.156 11.398 1 95.88 97 PHE A C 1
ATOM 764 O O . PHE A 1 97 ? -9.148 29.172 11.219 1 95.88 97 PHE A O 1
ATOM 771 N N . TYR A 1 98 ? -8.969 27.125 11.992 1 94.56 98 TYR A N 1
ATOM 772 C CA . TYR A 1 98 ? -10.375 27.031 12.344 1 94.56 98 TYR A CA 1
ATOM 773 C C . TYR A 1 98 ? -10.688 27.891 13.57 1 94.56 98 TYR A C 1
ATOM 775 O O . TYR A 1 98 ? -11.812 28.391 13.719 1 94.56 98 TYR A O 1
ATOM 783 N N . GLY A 1 99 ? -9.711 28.078 14.477 1 93.88 99 GLY A N 1
ATOM 784 C CA . GLY A 1 99 ? -9.867 29.016 15.57 1 93.88 99 GLY A CA 1
ATOM 785 C C . GLY A 1 99 ? -10.141 30.438 15.102 1 93.88 99 GLY A C 1
ATOM 786 O O . GLY A 1 99 ? -11.047 31.094 15.617 1 93.88 99 GLY A O 1
ATOM 787 N N . LYS A 1 100 ? -9.445 30.781 14.109 1 91.62 100 LYS A N 1
ATOM 788 C CA . LYS A 1 100 ? -9.609 32.125 13.539 1 91.62 100 LYS A CA 1
ATOM 789 C C . LYS A 1 100 ? -10.961 32.25 12.836 1 91.62 100 LYS A C 1
ATOM 791 O O . LYS A 1 100 ? -11.594 33.312 12.914 1 91.62 100 LYS A O 1
ATOM 796 N N . LEU A 1 101 ? -11.328 31.219 12.164 1 89.06 101 LEU A N 1
ATOM 797 C CA . LEU A 1 101 ? -12.602 31.219 11.461 1 89.06 101 LEU A CA 1
ATOM 798 C C . LEU A 1 101 ? -13.766 31.328 12.438 1 89.06 101 LEU A C 1
ATOM 800 O O . LEU A 1 101 ? -14.734 32.031 12.18 1 89.06 101 LEU A O 1
ATOM 804 N N . ARG A 1 102 ? -13.703 30.688 13.531 1 87.94 102 ARG A N 1
ATOM 805 C CA . ARG A 1 102 ? -14.734 30.734 14.562 1 87.94 102 ARG A CA 1
ATOM 806 C C . ARG A 1 102 ? -14.789 32.125 15.219 1 87.94 102 ARG A C 1
ATOM 808 O O . ARG A 1 102 ? -15.867 32.625 15.531 1 87.94 102 ARG A O 1
ATOM 815 N N . SER A 1 103 ? -13.68 32.719 15.445 1 87.44 103 SER A N 1
ATOM 816 C CA . SER A 1 103 ? -13.617 34.031 16.047 1 87.44 103 SER A CA 1
ATOM 817 C C . SER A 1 103 ? -14.203 35.094 15.133 1 87.44 103 SER A C 1
ATOM 819 O O . SER A 1 103 ? -14.898 36 15.594 1 87.44 103 SER A O 1
ATOM 821 N N . LYS A 1 104 ? -14.078 34.906 13.93 1 82.69 104 LYS A N 1
ATOM 822 C CA . LYS A 1 104 ? -14.617 35.844 12.961 1 82.69 104 LYS A CA 1
ATOM 823 C C . LYS A 1 104 ? -16.141 35.75 12.867 1 82.69 104 LYS A C 1
ATOM 825 O O . LYS A 1 104 ? -16.844 36.75 12.75 1 82.69 104 LYS A O 1
ATOM 830 N N . ARG A 1 105 ? -16.562 34.625 12.891 1 77.88 105 ARG A N 1
ATOM 831 C CA . ARG A 1 105 ? -18.016 34.406 12.844 1 77.88 105 ARG A CA 1
ATOM 832 C C . ARG A 1 105 ? -18.688 35 14.086 1 77.88 105 ARG A C 1
ATOM 834 O O . ARG A 1 105 ? -19.781 35.562 14 1 77.88 105 ARG A O 1
ATOM 841 N N . ALA A 1 106 ? -18.016 34.906 15.188 1 80.69 106 ALA A N 1
ATOM 842 C CA . ALA A 1 106 ? -18.547 35.438 16.438 1 80.69 106 ALA A CA 1
ATOM 843 C C . ALA A 1 106 ? -18.609 36.938 16.422 1 80.69 106 ALA A C 1
ATOM 845 O O . ALA A 1 106 ? -19.578 37.531 16.891 1 80.69 106 ALA A O 1
ATOM 846 N N . VAL A 1 107 ? -17.656 37.5 15.82 1 77.81 107 VAL A N 1
ATOM 847 C CA . VAL A 1 107 ? -17.578 38.969 15.766 1 77.81 107 VAL A CA 1
ATOM 848 C C . VAL A 1 107 ? -18.641 39.5 14.805 1 77.81 107 VAL A C 1
ATOM 850 O O . VAL A 1 107 ? -19.328 40.469 15.117 1 77.81 107 VAL A O 1
ATOM 853 N N . THR A 1 108 ? -18.844 38.719 13.711 1 80.5 108 THR A N 1
ATOM 854 C CA . THR A 1 108 ? -19.828 39.156 12.719 1 80.5 108 THR A CA 1
ATOM 855 C C . THR A 1 108 ? -21.25 39 13.266 1 80.5 108 THR A C 1
ATOM 857 O O . THR A 1 108 ? -22.094 39.875 13.031 1 80.5 108 THR A O 1
ATOM 860 N N . GLN A 1 109 ? -21.469 37.969 13.992 1 81.12 109 GLN A N 1
ATOM 861 C CA . GLN A 1 109 ? -22.781 37.75 14.586 1 81.12 109 GLN A CA 1
ATOM 862 C C . GLN A 1 109 ? -23.094 38.812 15.648 1 81.12 109 GLN A C 1
ATOM 864 O O . GLN A 1 109 ? -24.219 39.25 15.758 1 81.12 109 GLN A O 1
ATOM 869 N N . GLN A 1 110 ? -22.125 39.188 16.469 1 83.75 110 GLN A N 1
ATOM 870 C CA . GLN A 1 110 ? -22.312 40.219 17.484 1 83.75 110 GLN A CA 1
ATOM 871 C C . GLN A 1 110 ? -22.609 41.562 16.844 1 83.75 110 GLN A C 1
ATOM 873 O O . GLN A 1 110 ? -23.438 42.344 17.344 1 83.75 110 GLN A O 1
ATOM 878 N N . GLU A 1 111 ? -21.969 41.75 15.695 1 81.75 111 GLU A N 1
ATOM 879 C CA . GLU A 1 111 ? -22.188 43 14.984 1 81.75 111 GLU A CA 1
ATOM 880 C C . GLU A 1 111 ? -23.578 43.062 14.367 1 81.75 111 GLU A C 1
ATOM 882 O O . GLU A 1 111 ? -24.219 44.094 14.375 1 81.75 111 GLU A O 1
ATOM 887 N N . ILE A 1 112 ? -23.906 41.906 13.859 1 83.56 112 ILE A N 1
ATOM 888 C CA . ILE A 1 112 ? -25.234 41.844 13.281 1 83.56 112 ILE A CA 1
ATOM 889 C C . ILE A 1 112 ? -26.281 42.062 14.367 1 83.56 112 ILE A C 1
ATOM 891 O O . ILE A 1 112 ? -27.25 42.781 14.164 1 83.56 112 ILE A O 1
ATOM 895 N N . SER A 1 113 ? -26.094 41.406 15.531 1 85.62 113 SER A N 1
ATOM 896 C CA . SER A 1 113 ? -27.047 41.531 16.641 1 85.62 113 SER A CA 1
ATOM 897 C C . SER A 1 113 ? -27.062 42.969 17.172 1 85.62 113 SER A C 1
ATOM 899 O O . SER A 1 113 ? -28.125 43.5 17.5 1 85.62 113 SER A O 1
ATOM 901 N N . ALA A 1 114 ? -25.875 43.562 17.219 1 86.12 114 ALA A N 1
ATOM 902 C CA . ALA A 1 114 ? -25.797 44.938 17.703 1 86.12 114 ALA A CA 1
ATOM 903 C C . ALA A 1 114 ? -26.484 45.906 16.75 1 86.12 114 ALA A C 1
ATOM 905 O O . ALA A 1 114 ? -27.188 46.812 17.188 1 86.12 114 ALA A O 1
ATOM 906 N N . ASN A 1 115 ? -26.234 45.562 15.523 1 85.06 115 ASN A N 1
ATOM 907 C CA . ASN A 1 115 ? -26.875 46.438 14.531 1 85.06 115 ASN A CA 1
ATOM 908 C C . ASN A 1 115 ? -28.391 46.25 14.531 1 85.06 115 ASN A C 1
ATOM 910 O O . ASN A 1 115 ? -29.125 47.219 14.359 1 85.06 115 ASN A O 1
ATOM 914 N N . ASP A 1 116 ? -28.781 45.031 14.672 1 86.19 116 ASP A N 1
ATOM 915 C CA . ASP A 1 116 ? -30.219 44.781 14.758 1 86.19 116 ASP A CA 1
ATOM 916 C C . ASP A 1 116 ? -30.828 45.5 15.969 1 86.19 116 ASP A C 1
ATOM 918 O O . ASP A 1 116 ? -31.922 46.062 15.875 1 86.19 116 ASP A O 1
ATOM 922 N N . ALA A 1 117 ? -30.141 45.5 17.078 1 83.44 117 ALA A N 1
ATOM 923 C CA . ALA A 1 117 ? -30.625 46.188 18.297 1 83.44 117 ALA A CA 1
ATOM 924 C C . ALA A 1 117 ? -30.688 47.688 18.094 1 83.44 117 ALA A C 1
ATOM 926 O O . ALA A 1 117 ? -31.656 48.344 18.516 1 83.44 117 ALA A O 1
ATOM 927 N N . LEU A 1 118 ? -29.625 48.156 17.469 1 81.62 118 LEU A N 1
ATOM 928 C CA . LEU A 1 118 ? -29.578 49.594 17.188 1 81.62 118 LEU A CA 1
ATOM 929 C C . LEU A 1 118 ? -30.703 50 16.25 1 81.62 118 LEU A C 1
ATOM 931 O O . LEU A 1 118 ? -31.312 51.062 16.422 1 81.62 118 LEU A O 1
ATOM 935 N N . LEU A 1 119 ? -31.062 49.156 15.195 1 85.75 119 LEU A N 1
ATOM 936 C CA . LEU A 1 119 ? -32.125 49.406 14.242 1 85.75 119 LEU A CA 1
ATOM 937 C C . LEU A 1 119 ? -33.5 49.375 14.914 1 85.75 119 LEU A C 1
ATOM 939 O O . LEU A 1 119 ? -34.375 50.188 14.609 1 85.75 119 LEU A O 1
ATOM 943 N N . GLN A 1 120 ? -33.688 48.406 15.828 1 86.31 120 GLN A N 1
ATOM 944 C CA . GLN A 1 120 ? -34.938 48.312 16.578 1 86.31 120 GLN A CA 1
ATOM 945 C C . GLN A 1 120 ? -35.125 49.531 17.484 1 86.31 120 GLN A C 1
ATOM 947 O O . GLN A 1 120 ? -36.219 50.062 17.609 1 86.31 120 GLN A O 1
ATOM 952 N N . GLU A 1 121 ? -33.969 50 18.125 1 85 121 GLU A N 1
ATOM 953 C CA . GLU A 1 121 ? -34.031 51.188 18.984 1 85 121 GLU A CA 1
ATOM 954 C C . GLU A 1 121 ? -34.375 52.438 18.172 1 85 121 GLU A C 1
ATOM 956 O O . GLU A 1 121 ? -35.156 53.25 18.625 1 85 121 GLU A O 1
ATOM 961 N N . GLU A 1 122 ? -33.844 52.5 17.047 1 84.31 122 GLU A N 1
ATOM 962 C CA . GLU A 1 122 ? -34.125 53.625 16.156 1 84.31 122 GLU A CA 1
ATOM 963 C C . GLU A 1 122 ? -35.594 53.625 15.711 1 84.31 122 GLU A C 1
ATOM 965 O O . GLU A 1 122 ? -36.219 54.656 15.602 1 84.31 122 GLU A O 1
ATOM 970 N N . PHE A 1 123 ? -36.219 52.5 15.43 1 86.94 123 PHE A N 1
ATOM 971 C CA . PHE A 1 123 ? -37.625 52.344 15.023 1 86.94 123 PHE A CA 1
ATOM 972 C C . PHE A 1 123 ? -38.562 52.719 16.156 1 86.94 123 PHE A C 1
ATOM 974 O O . PHE A 1 123 ? -39.562 53.438 15.93 1 86.94 123 PHE A O 1
ATOM 981 N N . LEU A 1 124 ? -38.125 52.281 17.391 1 86.81 124 LEU A N 1
ATOM 982 C CA . LEU A 1 124 ? -38.938 52.562 18.562 1 86.81 124 LEU A CA 1
ATOM 983 C C . LEU A 1 124 ? -38.938 54.062 18.891 1 86.81 124 LEU A C 1
ATOM 985 O O . LEU A 1 124 ? -39.938 54.625 19.297 1 86.81 124 LEU A O 1
ATOM 989 N N . GLU A 1 125 ? -37.844 54.75 18.547 1 83.88 125 GLU A N 1
ATOM 990 C CA . GLU A 1 125 ? -37.719 56.188 18.797 1 83.88 125 GLU A CA 1
ATOM 991 C C . GLU A 1 125 ? -38.531 57 17.797 1 83.88 125 GLU A C 1
ATOM 993 O O . GLU A 1 125 ? -39.031 58.062 18.125 1 83.88 125 GLU A O 1
ATOM 998 N N . ARG A 1 126 ? -38.719 56.312 16.719 1 81.69 126 ARG A N 1
ATOM 999 C CA . ARG A 1 126 ? -39.469 57 15.688 1 81.69 126 ARG A CA 1
ATOM 1000 C C . ARG A 1 126 ? -40.969 56.875 15.906 1 81.69 126 ARG A C 1
ATOM 1002 O O . ARG A 1 126 ? -41.75 57.75 15.547 1 81.69 126 ARG A O 1
ATOM 1009 N N . LEU A 1 127 ? -41.375 55.812 16.484 1 84.5 127 LEU A N 1
ATOM 1010 C CA . LEU A 1 127 ? -42.781 55.562 16.703 1 84.5 127 LEU A CA 1
ATOM 1011 C C . LEU A 1 127 ? -43.312 56.344 17.891 1 84.5 127 LEU A C 1
ATOM 1013 O O . LEU A 1 127 ? -44.5 56.594 18.016 1 84.5 127 LEU A O 1
ATOM 1017 N N . GLY A 1 128 ? -42.625 56.812 18.766 1 64.19 128 GLY A N 1
ATOM 1018 C CA . GLY A 1 128 ? -43.094 57.594 19.891 1 64.19 128 GLY A CA 1
ATOM 1019 C C . GLY A 1 128 ? -42.969 59.094 19.656 1 64.19 128 GLY A C 1
ATOM 1020 O O . GLY A 1 128 ? -43.906 59.844 20.016 1 64.19 128 GLY A O 1
ATOM 1021 N N . MET B 1 1 ? -12.734 12.492 5.047 1 91.5 1 MET B N 1
ATOM 1022 C CA . MET B 1 1 ? -11.445 13.031 4.629 1 91.5 1 MET B CA 1
ATOM 1023 C C . MET B 1 1 ? -10.664 12.008 3.814 1 91.5 1 MET B C 1
ATOM 1025 O O . MET B 1 1 ? -10.547 10.852 4.215 1 91.5 1 MET B O 1
ATOM 1029 N N . GLN B 1 2 ? -10.297 12.406 2.545 1 92.25 2 GLN B N 1
ATOM 1030 C CA . GLN B 1 2 ? -9.508 11.539 1.677 1 92.25 2 GLN B CA 1
ATOM 1031 C C . GLN B 1 2 ? -8.016 11.758 1.888 1 92.25 2 GLN B C 1
ATOM 1033 O O . GLN B 1 2 ? -7.562 12.898 2.008 1 92.25 2 GLN B O 1
ATOM 1038 N N . ILE B 1 3 ? -7.316 10.641 2.008 1 92.81 3 ILE B N 1
ATOM 1039 C CA . ILE B 1 3 ? -5.867 10.719 2.178 1 92.81 3 ILE B CA 1
ATOM 1040 C C . ILE B 1 3 ? -5.172 10.211 0.921 1 92.81 3 ILE B C 1
ATOM 1042 O O . ILE B 1 3 ? -5.445 9.094 0.462 1 92.81 3 ILE B O 1
ATOM 1046 N N . GLN B 1 4 ? -4.289 11.047 0.33 1 87.19 4 GLN B N 1
ATOM 1047 C CA . GLN B 1 4 ? -3.492 10.656 -0.831 1 87.19 4 GLN B CA 1
ATOM 1048 C C . GLN B 1 4 ? -2.002 10.68 -0.508 1 87.19 4 GLN B C 1
ATOM 1050 O O . GLN B 1 4 ? -1.473 11.695 -0.053 1 87.19 4 GLN B O 1
ATOM 1055 N N . VAL B 1 5 ? -1.338 9.602 -0.609 1 86 5 VAL B N 1
ATOM 1056 C CA . VAL B 1 5 ? 0.087 9.484 -0.318 1 86 5 VAL B CA 1
ATOM 1057 C C . VAL B 1 5 ? 0.884 9.492 -1.62 1 86 5 VAL B C 1
ATOM 1059 O O . VAL B 1 5 ? 0.63 8.688 -2.518 1 86 5 VAL B O 1
ATOM 1062 N N . ASN B 1 6 ? 1.756 10.555 -1.714 1 74.69 6 ASN B N 1
ATOM 1063 C CA . ASN B 1 6 ? 2.688 10.672 -2.832 1 74.69 6 ASN B CA 1
ATOM 1064 C C . ASN B 1 6 ? 4.133 10.5 -2.377 1 74.69 6 ASN B C 1
ATOM 1066 O O . ASN B 1 6 ? 4.539 11.055 -1.356 1 74.69 6 ASN B O 1
ATOM 1070 N N . SER B 1 7 ? 4.773 9.555 -2.775 1 72.5 7 SER B N 1
ATOM 1071 C CA . SER B 1 7 ? 6.152 9.344 -2.344 1 72.5 7 SER B CA 1
ATOM 1072 C C . SER B 1 7 ? 7.113 9.383 -3.527 1 72.5 7 SER B C 1
ATOM 1074 O O . SER B 1 7 ? 6.684 9.398 -4.684 1 72.5 7 SER B O 1
ATOM 1076 N N . ASP B 1 8 ? 8.438 9.602 -3.178 1 67.81 8 ASP B N 1
ATOM 1077 C CA . ASP B 1 8 ? 9.43 9.508 -4.25 1 67.81 8 ASP B CA 1
ATOM 1078 C C . ASP B 1 8 ? 9.211 8.25 -5.09 1 67.81 8 ASP B C 1
ATOM 1080 O O . ASP B 1 8 ? 8.336 7.434 -4.781 1 67.81 8 ASP B O 1
ATOM 1084 N N . ASN B 1 9 ? 9.82 8.305 -6.176 1 62.75 9 ASN B N 1
ATOM 1085 C CA . ASN B 1 9 ? 9.602 7.332 -7.242 1 62.75 9 ASN B CA 1
ATOM 1086 C C . ASN B 1 9 ? 9.672 5.898 -6.715 1 62.75 9 ASN B C 1
ATOM 1088 O O . ASN B 1 9 ? 8.828 5.07 -7.055 1 62.75 9 ASN B O 1
ATOM 1092 N N . HIS B 1 10 ? 10.578 5.738 -5.684 1 67.88 10 HIS B N 1
ATOM 1093 C CA . HIS B 1 10 ? 10.758 4.359 -5.246 1 67.88 10 HIS B CA 1
ATOM 1094 C C . HIS B 1 10 ? 9.633 3.924 -4.312 1 67.88 10 HIS B C 1
ATOM 1096 O O . HIS B 1 10 ? 9.141 2.799 -4.41 1 67.88 10 HIS B O 1
ATOM 1102 N N . ILE B 1 11 ? 9.172 4.82 -3.547 1 71.81 11 ILE B N 1
ATOM 1103 C CA . ILE B 1 11 ? 8.133 4.508 -2.57 1 71.81 11 ILE B CA 1
ATOM 1104 C C . ILE B 1 11 ? 6.789 4.336 -3.281 1 71.81 11 ILE B C 1
ATOM 1106 O O . ILE B 1 11 ? 6.082 3.354 -3.053 1 71.81 11 ILE B O 1
ATOM 1110 N N . GLN B 1 12 ? 6.453 5.293 -4.094 1 72.62 12 GLN B N 1
ATOM 1111 C CA . GLN B 1 12 ? 5.207 5.223 -4.852 1 72.62 12 GLN B CA 1
ATOM 1112 C C . GLN B 1 12 ? 5.168 3.98 -5.734 1 72.62 12 GLN B C 1
ATOM 1114 O O . GLN B 1 12 ? 4.125 3.336 -5.859 1 72.62 12 GLN B O 1
ATOM 1119 N N . GLY B 1 13 ? 6.273 3.736 -6.258 1 74.81 13 GLY B N 1
ATOM 1120 C CA . GLY B 1 13 ? 6.371 2.555 -7.102 1 74.81 13 GLY B CA 1
ATOM 1121 C C . GLY B 1 13 ? 6.078 1.266 -6.359 1 74.81 13 GLY B C 1
ATOM 1122 O O . GLY B 1 13 ? 5.367 0.396 -6.871 1 74.81 13 GLY B O 1
ATOM 1123 N N . ASN B 1 14 ? 6.574 1.217 -5.129 1 76.5 14 ASN B N 1
ATOM 1124 C CA . ASN B 1 14 ? 6.383 0.007 -4.336 1 76.5 14 ASN B CA 1
ATOM 1125 C C . ASN B 1 14 ? 4.934 -0.15 -3.893 1 76.5 14 ASN B C 1
ATOM 1127 O O . ASN B 1 14 ? 4.406 -1.264 -3.854 1 76.5 14 ASN B O 1
ATOM 1131 N N . ILE B 1 15 ? 4.227 0.878 -3.639 1 77.38 15 ILE B N 1
ATOM 1132 C CA . ILE B 1 15 ? 2.822 0.847 -3.246 1 77.38 15 ILE B CA 1
ATOM 1133 C C . ILE B 1 15 ? 1.969 0.38 -4.426 1 77.38 15 ILE B C 1
ATOM 1135 O O . ILE B 1 15 ? 1.097 -0.478 -4.266 1 77.38 15 ILE B O 1
ATOM 1139 N N . ARG B 1 16 ? 2.195 0.939 -5.527 1 82.25 16 ARG B N 1
ATOM 1140 C CA . ARG B 1 16 ? 1.477 0.553 -6.738 1 82.25 16 ARG B CA 1
ATOM 1141 C C . ARG B 1 16 ? 1.729 -0.911 -7.082 1 82.25 16 ARG B C 1
ATOM 1143 O O . ARG B 1 16 ? 0.829 -1.607 -7.555 1 82.25 16 ARG B O 1
ATOM 1150 N N . LEU B 1 17 ? 2.984 -1.274 -6.828 1 84 17 LEU B N 1
ATOM 1151 C CA . LEU B 1 17 ? 3.369 -2.652 -7.109 1 84 17 LEU B CA 1
ATOM 1152 C C . LEU B 1 17 ? 2.543 -3.629 -6.277 1 84 17 LEU B C 1
ATOM 1154 O O . LEU B 1 17 ? 2.117 -4.672 -6.781 1 84 17 LEU B O 1
ATOM 1158 N N . GLU B 1 18 ? 2.355 -3.297 -5.07 1 84.69 18 GLU B N 1
ATOM 1159 C CA . GLU B 1 18 ? 1.55 -4.152 -4.207 1 84.69 18 GLU B CA 1
ATOM 1160 C C . GLU B 1 18 ? 0.126 -4.293 -4.742 1 84.69 18 GLU B C 1
ATOM 1162 O O . GLU B 1 18 ? -0.43 -5.391 -4.762 1 84.69 18 GLU B O 1
ATOM 1167 N N . GLN B 1 19 ? -0.485 -3.203 -5.121 1 85.94 19 GLN B N 1
ATOM 1168 C CA . GLN B 1 19 ? -1.825 -3.236 -5.695 1 85.94 19 GLN B CA 1
ATOM 1169 C C . GLN B 1 19 ? -1.854 -4.07 -6.973 1 85.94 19 GLN B C 1
ATOM 1171 O O . GLN B 1 19 ? -2.809 -4.812 -7.215 1 85.94 19 GLN B O 1
ATOM 1176 N N . TRP B 1 20 ? -0.883 -3.938 -7.727 1 89.62 20 TRP B N 1
ATOM 1177 C CA . TRP B 1 20 ? -0.75 -4.707 -8.961 1 89.62 20 TRP B CA 1
ATOM 1178 C C . TRP B 1 20 ? -0.696 -6.199 -8.672 1 89.62 20 TRP B C 1
ATOM 1180 O O . TRP B 1 20 ? -1.378 -6.992 -9.32 1 89.62 20 TRP B O 1
ATOM 1190 N N . VAL B 1 21 ? 0.114 -6.547 -7.711 1 93.25 21 VAL B N 1
ATOM 1191 C CA . VAL B 1 21 ? 0.228 -7.945 -7.312 1 93.25 21 VAL B CA 1
ATOM 1192 C C . VAL B 1 21 ? -1.148 -8.492 -6.938 1 93.25 21 VAL B C 1
ATOM 1194 O O . VAL B 1 21 ? -1.571 -9.531 -7.449 1 93.25 21 VAL B O 1
ATOM 1197 N N . ARG B 1 22 ? -1.826 -7.781 -6.062 1 93 22 ARG B N 1
ATOM 1198 C CA . ARG B 1 22 ? -3.121 -8.242 -5.57 1 93 22 ARG B CA 1
ATOM 1199 C C . ARG B 1 22 ? -4.113 -8.414 -6.715 1 93 22 ARG B C 1
ATOM 1201 O O . ARG B 1 22 ? -4.754 -9.461 -6.832 1 93 22 ARG B O 1
ATOM 1208 N N . SER B 1 23 ? -4.223 -7.445 -7.551 1 96.06 23 SER B N 1
ATOM 1209 C CA . SER B 1 23 ? -5.148 -7.496 -8.68 1 96.06 23 SER B CA 1
ATOM 1210 C C . SER B 1 23 ? -4.805 -8.641 -9.625 1 96.06 23 SER B C 1
ATOM 1212 O O . SER B 1 23 ? -5.695 -9.367 -10.078 1 96.06 23 SER B O 1
ATOM 1214 N N . THR B 1 24 ? -3.531 -8.82 -9.922 1 96.81 24 THR B N 1
ATOM 1215 C CA . THR B 1 24 ? -3.066 -9.859 -10.828 1 96.81 24 THR B CA 1
ATOM 1216 C C . THR B 1 24 ? -3.381 -11.242 -10.266 1 96.81 24 THR B C 1
ATOM 1218 O O . THR B 1 24 ? -3.928 -12.094 -10.969 1 96.81 24 THR B O 1
ATOM 1221 N N . VAL B 1 25 ? -3.102 -11.469 -8.977 1 97.31 25 VAL B N 1
ATOM 1222 C CA . VAL B 1 25 ? -3.324 -12.766 -8.352 1 97.31 25 VAL B CA 1
ATOM 1223 C C . VAL B 1 25 ? -4.82 -13.055 -8.273 1 97.31 25 VAL B C 1
ATOM 1225 O O . VAL B 1 25 ? -5.27 -14.141 -8.625 1 97.31 25 VAL B O 1
ATOM 1228 N N . GLU B 1 26 ? -5.582 -12.047 -7.887 1 96.81 26 GLU B N 1
ATOM 1229 C CA . GLU B 1 26 ? -7.027 -12.219 -7.758 1 96.81 26 GLU B CA 1
ATOM 1230 C C . GLU B 1 26 ? -7.664 -12.578 -9.102 1 96.81 26 GLU B C 1
ATOM 1232 O O . GLU B 1 26 ? -8.484 -13.5 -9.18 1 96.81 26 GLU B O 1
ATOM 1237 N N . SER B 1 27 ? -7.25 -11.844 -10.109 1 97.44 27 SER B N 1
ATOM 1238 C CA . SER B 1 27 ? -7.84 -12.062 -11.422 1 97.44 27 SER B CA 1
ATOM 1239 C C . SER B 1 27 ? -7.371 -13.391 -12.023 1 97.44 27 SER B C 1
ATOM 1241 O O . SER B 1 27 ? -8.172 -14.141 -12.586 1 97.44 27 SER B O 1
ATOM 1243 N N . THR B 1 28 ? -6.121 -13.766 -11.93 1 97.62 28 THR B N 1
ATOM 1244 C CA . THR B 1 28 ? -5.531 -14.945 -12.562 1 97.62 28 THR B CA 1
ATOM 1245 C C . THR B 1 28 ? -5.988 -16.219 -11.859 1 97.62 28 THR B C 1
ATOM 1247 O O . THR B 1 28 ? -6.191 -17.25 -12.508 1 97.62 28 THR B O 1
ATOM 1250 N N . LEU B 1 29 ? -6.211 -16.125 -10.523 1 97.5 29 LEU B N 1
ATOM 1251 C CA . LEU B 1 29 ? -6.488 -17.344 -9.758 1 97.5 29 LEU B CA 1
ATOM 1252 C C . LEU B 1 29 ? -7.93 -17.344 -9.258 1 97.5 29 LEU B C 1
ATOM 1254 O O . LEU B 1 29 ? -8.258 -18.047 -8.297 1 97.5 29 LEU B O 1
ATOM 1258 N N . GLU B 1 30 ? -8.766 -16.562 -9.906 1 96.94 30 GLU B N 1
ATOM 1259 C CA . GLU B 1 30 ? -10.148 -16.375 -9.484 1 96.94 30 GLU B CA 1
ATOM 1260 C C . GLU B 1 30 ? -10.891 -17.703 -9.375 1 96.94 30 GLU B C 1
ATOM 1262 O O . GLU B 1 30 ? -11.648 -17.922 -8.43 1 96.94 30 GLU B O 1
ATOM 1267 N N . ARG B 1 31 ? -10.703 -18.594 -10.258 1 95.19 31 ARG B N 1
ATOM 1268 C CA . ARG B 1 31 ? -11.438 -19.859 -10.32 1 95.19 31 ARG B CA 1
ATOM 1269 C C . ARG B 1 31 ? -11.086 -20.766 -9.148 1 95.19 31 ARG B C 1
ATOM 1271 O O . ARG B 1 31 ? -11.805 -21.719 -8.852 1 95.19 31 ARG B O 1
ATOM 1278 N N . PHE B 1 32 ? -9.969 -20.484 -8.516 1 97.06 32 PHE B N 1
ATOM 1279 C CA . PHE B 1 32 ? -9.5 -21.344 -7.434 1 97.06 32 PHE B CA 1
ATOM 1280 C C . PHE B 1 32 ? -9.797 -20.719 -6.078 1 97.06 32 PHE B C 1
ATOM 1282 O O . PHE B 1 32 ? -9.367 -21.219 -5.039 1 97.06 32 PHE B O 1
ATOM 1289 N N . ASP B 1 33 ? -10.477 -19.625 -6.043 1 95.75 33 ASP B N 1
ATOM 1290 C CA . ASP B 1 33 ? -10.734 -18.844 -4.84 1 95.75 33 ASP B CA 1
ATOM 1291 C C . ASP B 1 33 ? -11.312 -19.719 -3.727 1 95.75 33 ASP B C 1
ATOM 1293 O O . ASP B 1 33 ? -10.984 -19.531 -2.553 1 95.75 33 ASP B O 1
ATOM 1297 N N . ASP B 1 34 ? -12.086 -20.641 -4.07 1 93.81 34 ASP B N 1
ATOM 1298 C CA . ASP B 1 34 ? -12.75 -21.5 -3.082 1 93.81 34 ASP B CA 1
ATOM 1299 C C . 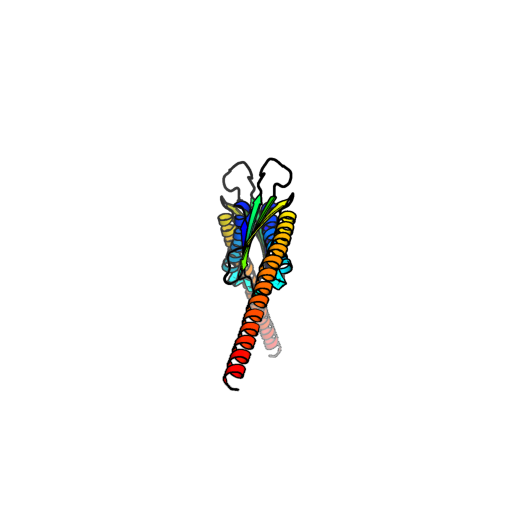ASP B 1 34 ? -11.82 -22.594 -2.59 1 93.81 34 ASP B C 1
ATOM 1301 O O . ASP B 1 34 ? -11.992 -23.109 -1.483 1 93.81 34 ASP B O 1
ATOM 1305 N N . GLY B 1 35 ? -10.891 -22.969 -3.338 1 95.31 35 GLY B N 1
ATOM 1306 C CA . GLY B 1 35 ? -10.055 -24.125 -3.031 1 95.31 35 GLY B CA 1
ATOM 1307 C C . GLY B 1 35 ? -8.703 -23.734 -2.461 1 95.31 35 GLY B C 1
ATOM 1308 O O . GLY B 1 35 ? -8 -24.578 -1.895 1 95.31 35 GLY B O 1
ATOM 1309 N N . VAL B 1 36 ? -8.336 -22.5 -2.607 1 97.38 36 VAL B N 1
ATOM 1310 C CA . VAL B 1 36 ? -7.043 -22 -2.137 1 97.38 36 VAL B CA 1
ATOM 1311 C C . VAL B 1 36 ? -7.242 -21.078 -0.94 1 97.38 36 VAL B C 1
ATOM 1313 O O . VAL B 1 36 ? -8.023 -20.125 -1.01 1 97.38 36 VAL B O 1
ATOM 1316 N N . THR B 1 37 ? -6.535 -21.391 0.141 1 95.94 37 THR B N 1
ATOM 1317 C CA . THR B 1 37 ? -6.711 -20.625 1.369 1 95.94 37 THR B CA 1
ATOM 1318 C C . THR B 1 37 ? -5.902 -19.344 1.32 1 95.94 37 THR B C 1
ATOM 1320 O O . THR B 1 37 ? -6.363 -18.297 1.783 1 95.94 37 THR B O 1
ATOM 1323 N N . ARG B 1 38 ? -4.691 -19.469 0.729 1 95.62 38 ARG B N 1
ATOM 1324 C CA . ARG B 1 38 ? -3.775 -18.344 0.776 1 95.62 38 ARG B CA 1
ATOM 1325 C C . ARG B 1 38 ? -2.773 -18.391 -0.373 1 95.62 38 ARG B C 1
ATOM 1327 O O . ARG B 1 38 ? -2.365 -19.469 -0.797 1 95.62 38 ARG B O 1
ATOM 1334 N N . VAL B 1 39 ? -2.449 -17.203 -0.861 1 97.44 39 VAL B N 1
ATOM 1335 C CA . VAL B 1 39 ? -1.339 -17.047 -1.794 1 97.44 39 VAL B CA 1
ATOM 1336 C C . VAL B 1 39 ? -0.299 -16.094 -1.206 1 97.44 39 VAL B C 1
ATOM 1338 O O . VAL B 1 39 ? -0.622 -14.969 -0.841 1 97.44 39 VAL B O 1
ATOM 1341 N N . GLU B 1 40 ? 0.951 -16.578 -1.05 1 95 40 GLU B N 1
ATOM 1342 C CA . GLU B 1 40 ? 2.07 -15.742 -0.625 1 95 40 GLU B CA 1
ATOM 1343 C C . GLU B 1 40 ? 2.934 -15.328 -1.812 1 95 40 GLU B C 1
ATOM 1345 O O . GLU B 1 40 ? 3.342 -16.172 -2.613 1 95 40 GLU B O 1
ATOM 1350 N N . VAL B 1 41 ? 3.174 -14.047 -1.937 1 95.56 41 VAL B N 1
ATOM 1351 C CA . VAL B 1 41 ? 3.967 -13.5 -3.033 1 95.56 41 VAL B CA 1
ATOM 1352 C C . VAL B 1 41 ? 5.258 -12.898 -2.484 1 95.56 41 VAL B C 1
ATOM 1354 O O . VAL B 1 41 ? 5.227 -12.078 -1.56 1 95.56 41 VAL B O 1
ATOM 1357 N N . HIS B 1 42 ? 6.398 -13.328 -3.021 1 90.81 42 HIS B N 1
ATOM 1358 C CA . HIS B 1 42 ? 7.715 -12.82 -2.646 1 90.81 42 HIS B CA 1
ATOM 1359 C C . HIS B 1 42 ? 8.383 -12.109 -3.818 1 90.81 42 HIS B C 1
ATOM 1361 O O . HIS B 1 42 ? 8.633 -12.719 -4.859 1 90.81 42 HIS B O 1
ATOM 1367 N N . LEU B 1 43 ? 8.711 -10.906 -3.656 1 88.81 43 LEU B N 1
ATOM 1368 C CA . LEU B 1 43 ? 9.344 -10.094 -4.688 1 88.81 43 LEU B CA 1
ATOM 1369 C C . LEU B 1 43 ? 10.781 -9.766 -4.305 1 88.81 43 LEU B C 1
ATOM 1371 O O . LEU B 1 43 ? 11.062 -9.438 -3.15 1 88.81 43 LEU B O 1
ATOM 1375 N N . ARG B 1 44 ? 11.648 -9.906 -5.266 1 81.25 44 ARG B N 1
ATOM 1376 C CA . ARG B 1 44 ? 13.055 -9.594 -5.031 1 81.25 44 ARG B CA 1
ATOM 1377 C C . ARG B 1 44 ? 13.656 -8.867 -6.23 1 81.25 44 ARG B C 1
ATOM 1379 O O . ARG B 1 44 ? 13.336 -9.18 -7.379 1 81.25 44 ARG B O 1
ATOM 1386 N N . ASP B 1 45 ? 14.43 -7.859 -5.914 1 75.5 45 ASP B N 1
ATOM 1387 C CA . ASP B 1 45 ? 15.312 -7.246 -6.906 1 75.5 45 ASP B CA 1
ATOM 1388 C C . ASP B 1 45 ? 16.719 -7.836 -6.832 1 75.5 45 ASP B C 1
ATOM 1390 O O . ASP B 1 45 ? 17.453 -7.598 -5.867 1 75.5 45 ASP B O 1
ATOM 1394 N N . GLU B 1 46 ? 17.141 -8.852 -7.523 1 64.12 46 GLU B N 1
ATOM 1395 C CA . GLU B 1 46 ? 18.391 -9.594 -7.402 1 64.12 46 GLU B CA 1
ATOM 1396 C C . GLU B 1 46 ? 19.594 -8.703 -7.703 1 64.12 46 GLU B C 1
ATOM 1398 O O . GLU B 1 46 ? 20.672 -8.898 -7.141 1 64.12 46 GLU B O 1
ATOM 1403 N N . ASN B 1 47 ? 19.547 -8.008 -8.906 1 59.38 47 ASN B N 1
ATOM 1404 C CA . ASN B 1 47 ? 20.797 -7.336 -9.219 1 59.38 47 ASN B CA 1
ATOM 1405 C C . ASN B 1 47 ? 20.766 -5.855 -8.844 1 59.38 47 ASN B C 1
ATOM 1407 O O . ASN B 1 47 ? 20.141 -5.051 -9.547 1 59.38 47 ASN B O 1
ATOM 1411 N N . GLY B 1 48 ? 20.5 -5.492 -7.633 1 50.47 48 GLY B N 1
ATOM 1412 C CA . GLY B 1 48 ? 20.625 -4.121 -7.176 1 50.47 48 GLY B CA 1
ATOM 1413 C C . GLY B 1 48 ? 21.234 -3.199 -8.211 1 50.47 48 GLY B C 1
ATOM 1414 O O . GLY B 1 48 ? 20.594 -2.834 -9.188 1 50.47 48 GLY B O 1
ATOM 1415 N N . ASP B 1 49 ? 22.625 -2.922 -8.188 1 51.78 49 ASP B N 1
ATOM 1416 C CA . ASP B 1 49 ? 23.469 -1.947 -8.875 1 51.78 49 ASP B CA 1
ATOM 1417 C C . ASP B 1 49 ? 23.844 -2.438 -10.266 1 51.78 49 ASP B C 1
ATOM 1419 O O . ASP B 1 49 ? 24.422 -1.687 -11.062 1 51.78 49 ASP B O 1
ATOM 1423 N N . LYS B 1 50 ? 23.953 -3.756 -10.57 1 51.56 50 LYS B N 1
ATOM 1424 C CA . LYS B 1 50 ? 24.453 -4.129 -11.891 1 51.56 50 LYS B CA 1
ATOM 1425 C C . LYS B 1 50 ? 23.312 -4.676 -12.758 1 51.56 50 LYS B C 1
ATOM 1427 O O . LYS B 1 50 ? 22.75 -5.727 -12.453 1 51.56 50 LYS B O 1
ATOM 1432 N N . PRO B 1 51 ? 22.844 -3.791 -13.641 1 50.72 51 PRO B N 1
ATOM 1433 C CA . PRO B 1 51 ? 21.734 -4.141 -14.523 1 50.72 51 PRO B CA 1
ATOM 1434 C C . PRO B 1 51 ? 21.969 -5.43 -15.305 1 50.72 51 PRO B C 1
ATOM 1436 O O . PRO B 1 51 ? 23.016 -5.566 -15.961 1 50.72 51 PRO B O 1
ATOM 1439 N N . GLY B 1 52 ? 21.875 -6.582 -14.773 1 57 52 GLY B N 1
ATOM 1440 C CA . GLY B 1 52 ? 21.844 -7.738 -15.656 1 57 52 GLY B CA 1
ATOM 1441 C C . GLY B 1 52 ? 20.438 -8.109 -16.094 1 57 52 GLY B C 1
ATOM 1442 O O . GLY B 1 52 ? 19.453 -7.535 -15.609 1 57 52 GLY B O 1
ATOM 1443 N N . PRO B 1 53 ? 20.359 -8.93 -17.172 1 60.09 53 PRO B N 1
ATOM 1444 C CA . PRO B 1 53 ? 19.062 -9.383 -17.672 1 60.09 53 PRO B CA 1
ATOM 1445 C C . PRO B 1 53 ? 18.266 -10.172 -16.641 1 60.09 53 PRO B C 1
ATOM 1447 O O . PRO B 1 53 ? 18.844 -10.969 -15.898 1 60.09 53 PRO B O 1
ATOM 1450 N N . HIS B 1 54 ? 17.047 -9.898 -16.266 1 63.62 54 HIS B N 1
ATOM 1451 C CA . HIS B 1 54 ? 16.078 -10.648 -15.477 1 63.62 54 HIS B CA 1
ATOM 1452 C C . HIS B 1 54 ? 16.375 -10.531 -13.992 1 63.62 54 HIS B C 1
ATOM 1454 O O . HIS B 1 54 ? 16.453 -11.547 -13.289 1 63.62 54 HIS B O 1
ATOM 1460 N N . ASP B 1 55 ? 16.594 -9.305 -13.609 1 78.62 55 ASP B N 1
ATOM 1461 C CA . ASP B 1 55 ? 17.094 -9.055 -12.266 1 78.62 55 ASP B CA 1
ATOM 1462 C C . ASP B 1 55 ? 15.945 -8.945 -11.266 1 78.62 55 ASP B C 1
ATOM 1464 O O . ASP B 1 55 ? 16.172 -8.711 -10.078 1 78.62 55 ASP B O 1
ATOM 1468 N N . LYS B 1 56 ? 14.742 -9.258 -11.891 1 86.5 56 LYS B N 1
ATOM 1469 C CA . LYS B 1 56 ? 13.594 -9.227 -10.984 1 86.5 56 LYS B CA 1
ATOM 1470 C C . LYS B 1 56 ? 13 -10.617 -10.82 1 86.5 56 LYS B C 1
ATOM 1472 O O . LYS B 1 56 ? 12.852 -11.359 -11.797 1 86.5 56 LYS B O 1
ATOM 1477 N N . ARG B 1 57 ? 12.742 -10.867 -9.539 1 90.56 57 ARG B N 1
ATOM 1478 C CA . ARG B 1 57 ? 12.258 -12.211 -9.242 1 90.56 57 ARG B CA 1
ATOM 1479 C C . ARG B 1 57 ? 10.961 -12.156 -8.445 1 90.56 57 ARG B C 1
ATOM 1481 O O . ARG B 1 57 ? 10.828 -11.359 -7.512 1 90.56 57 ARG B O 1
ATOM 1488 N N . CYS B 1 58 ? 9.992 -13.023 -8.883 1 93.94 58 CYS B N 1
ATOM 1489 C CA . CYS B 1 58 ? 8.758 -13.234 -8.133 1 93.94 58 CYS B CA 1
ATOM 1490 C C . CYS B 1 58 ? 8.547 -14.711 -7.828 1 93.94 58 CYS B C 1
ATOM 1492 O O . CYS B 1 58 ? 8.523 -15.539 -8.742 1 93.94 58 CYS B O 1
ATOM 1494 N N . GLN B 1 59 ? 8.422 -14.961 -6.512 1 95.69 59 GLN B N 1
ATOM 1495 C CA . GLN B 1 59 ? 8.016 -16.281 -6.07 1 95.69 59 GLN B CA 1
ATOM 1496 C C . GLN B 1 59 ? 6.594 -16.266 -5.504 1 95.69 59 GLN B C 1
ATOM 1498 O O . GLN B 1 59 ? 6.262 -15.398 -4.691 1 95.69 59 GLN B O 1
ATOM 1503 N N . MET B 1 60 ? 5.738 -17.25 -5.965 1 97.38 60 MET B N 1
ATOM 1504 C CA . MET B 1 60 ? 4.379 -17.359 -5.449 1 97.38 60 MET B CA 1
ATOM 1505 C C . MET B 1 60 ? 4.133 -18.75 -4.875 1 97.38 60 MET B C 1
ATOM 1507 O O . MET B 1 60 ? 4.527 -19.75 -5.473 1 97.38 60 MET B O 1
ATOM 1511 N N . GLU B 1 61 ? 3.582 -18.703 -3.713 1 97.62 61 GLU B N 1
ATOM 1512 C CA . GLU B 1 61 ? 3.211 -19.953 -3.062 1 97.62 61 GLU B CA 1
ATOM 1513 C C . GLU B 1 61 ? 1.717 -20 -2.752 1 97.62 61 GLU B C 1
ATOM 1515 O O . GLU B 1 61 ? 1.2 -19.125 -2.051 1 97.62 61 GLU B O 1
ATOM 1520 N N . ALA B 1 62 ? 1.023 -20.969 -3.301 1 98.12 62 ALA B N 1
ATOM 1521 C CA . ALA B 1 62 ? -0.397 -21.172 -3.021 1 98.12 62 ALA B CA 1
ATOM 1522 C C . ALA B 1 62 ? -0.612 -22.344 -2.074 1 98.12 62 ALA B C 1
ATOM 1524 O O . ALA B 1 62 ? 0.114 -23.344 -2.137 1 98.12 62 ALA B O 1
ATOM 1525 N N . ARG B 1 63 ? -1.602 -22.188 -1.236 1 97.31 63 ARG B N 1
ATOM 1526 C CA . ARG B 1 63 ? -1.938 -23.266 -0.308 1 97.31 63 ARG B CA 1
ATOM 1527 C C . ARG B 1 63 ? -3.34 -23.797 -0.578 1 97.31 63 ARG B C 1
ATOM 1529 O O . ARG B 1 63 ? -4.32 -23.281 -0.038 1 97.31 63 ARG B O 1
ATOM 1536 N N . PRO B 1 64 ? -3.412 -24.938 -1.372 1 96.25 64 PRO B N 1
ATOM 1537 C CA . PRO B 1 64 ? -4.715 -25.594 -1.534 1 96.25 64 PRO B CA 1
ATOM 1538 C C . PRO B 1 64 ? -5.223 -26.219 -0.242 1 96.25 64 PRO B C 1
ATOM 1540 O O . PRO B 1 64 ? -4.434 -26.781 0.526 1 96.25 64 PRO B O 1
ATOM 1543 N N . LYS B 1 65 ? -6.527 -26.078 0.018 1 95.06 65 LYS B N 1
ATOM 1544 C CA . LYS B 1 65 ? -7.133 -26.609 1.238 1 95.06 65 LYS B CA 1
ATOM 1545 C C . LYS B 1 65 ? -6.781 -28.078 1.434 1 95.06 65 LYS B C 1
ATOM 1547 O O . LYS B 1 65 ? -7.039 -28.906 0.555 1 95.06 65 LYS B O 1
ATOM 1552 N N . GLY B 1 66 ? -6.141 -28.344 2.551 1 94.25 66 GLY B N 1
ATOM 1553 C CA . GLY B 1 66 ? -5.891 -29.734 2.92 1 94.25 66 GLY B CA 1
ATOM 1554 C C . GLY B 1 66 ? -4.711 -30.344 2.184 1 94.25 66 GLY B C 1
ATOM 1555 O O . GLY B 1 66 ? -4.52 -31.562 2.213 1 94.25 66 GLY B O 1
ATOM 1556 N N . HIS B 1 67 ? -3.975 -29.609 1.468 1 95.5 67 HIS B N 1
ATOM 1557 C CA . HIS B 1 67 ? -2.873 -30.141 0.673 1 95.5 67 HIS B CA 1
ATOM 1558 C C . HIS B 1 67 ? -1.603 -29.312 0.879 1 95.5 67 HIS B C 1
ATOM 1560 O O . HIS B 1 67 ? -1.638 -28.25 1.496 1 95.5 67 HIS B O 1
ATOM 1566 N N . HIS B 1 68 ? -0.497 -29.875 0.406 1 95.19 68 HIS B N 1
ATOM 1567 C CA . HIS B 1 68 ? 0.785 -29.188 0.495 1 95.19 68 HIS B CA 1
ATOM 1568 C C . HIS B 1 68 ? 0.811 -27.953 -0.404 1 95.19 68 HIS B C 1
ATOM 1570 O O . HIS B 1 68 ? 0.17 -27.938 -1.457 1 95.19 68 HIS B O 1
ATOM 1576 N N . PRO B 1 69 ? 1.619 -26.984 -0.012 1 97.12 69 PRO B N 1
ATOM 1577 C CA . PRO B 1 69 ? 1.729 -25.781 -0.83 1 97.12 69 PRO B CA 1
ATOM 1578 C C . PRO B 1 69 ? 2.369 -26.031 -2.191 1 97.12 69 PRO B C 1
ATOM 1580 O O . PRO B 1 69 ? 3.184 -26.953 -2.326 1 97.12 69 PRO B O 1
ATOM 1583 N N . ILE B 1 70 ? 1.971 -25.234 -3.135 1 97.94 70 ILE B N 1
ATOM 1584 C CA . ILE B 1 70 ? 2.518 -25.25 -4.488 1 97.94 70 ILE B CA 1
ATOM 1585 C C . ILE B 1 70 ? 3.264 -23.938 -4.754 1 97.94 70 ILE B C 1
ATOM 1587 O O . ILE B 1 70 ? 2.703 -22.844 -4.594 1 97.94 70 ILE B O 1
ATOM 1591 N N . SER B 1 71 ? 4.543 -24.078 -5.176 1 98.31 71 SER B N 1
ATOM 1592 C CA . SER B 1 71 ? 5.375 -22.891 -5.344 1 98.31 71 SER B CA 1
ATOM 1593 C C . SER B 1 71 ? 5.898 -22.781 -6.773 1 98.31 71 SER B C 1
ATOM 1595 O O . SER B 1 71 ? 6.273 -23.781 -7.379 1 98.31 71 SER B O 1
ATOM 1597 N N . VAL B 1 72 ? 5.855 -21.562 -7.273 1 98.25 72 VAL B N 1
ATOM 1598 C CA . VAL B 1 72 ? 6.434 -21.281 -8.586 1 98.25 72 VAL B CA 1
ATOM 1599 C C . VAL B 1 72 ? 7.297 -20.016 -8.508 1 98.25 72 VAL B C 1
ATOM 1601 O O . VAL B 1 72 ? 7.152 -19.219 -7.586 1 98.25 72 VAL B O 1
ATOM 1604 N N . THR B 1 73 ? 8.258 -19.922 -9.438 1 97.06 73 THR B N 1
ATOM 1605 C CA . THR B 1 73 ? 9.117 -18.75 -9.523 1 97.06 73 THR B CA 1
ATOM 1606 C C . THR B 1 73 ? 9.266 -18.297 -10.977 1 97.06 73 THR B C 1
ATOM 1608 O O . THR B 1 73 ? 9.289 -19.109 -11.891 1 97.06 73 THR B O 1
ATOM 1611 N N . HIS B 1 74 ? 9.258 -17.016 -11.172 1 96.5 74 HIS B N 1
ATOM 1612 C CA . HIS B 1 74 ? 9.516 -16.438 -12.484 1 96.5 74 HIS B CA 1
ATOM 1613 C C . HIS B 1 74 ? 10.438 -15.219 -12.375 1 96.5 74 HIS B C 1
ATOM 1615 O O . HIS B 1 74 ? 10.297 -14.406 -11.461 1 96.5 74 HIS B O 1
ATOM 1621 N N . LYS B 1 75 ? 11.414 -15.141 -13.219 1 93.62 75 LYS B N 1
ATOM 1622 C CA . LYS B 1 75 ? 12.328 -14.008 -13.312 1 93.62 75 LYS B CA 1
ATOM 1623 C C . LYS B 1 75 ? 12.086 -13.211 -14.594 1 93.62 75 LYS B C 1
ATOM 1625 O O . LYS B 1 75 ? 11.742 -13.781 -15.633 1 93.62 75 LYS B O 1
ATOM 1630 N N . ALA B 1 76 ? 12.227 -11.945 -14.492 1 93.56 76 ALA B N 1
ATOM 1631 C CA . ALA B 1 76 ? 12.016 -11.078 -15.656 1 93.56 76 ALA B CA 1
ATOM 1632 C C . ALA B 1 76 ? 12.75 -9.75 -15.492 1 93.56 76 ALA B C 1
ATOM 1634 O O . ALA B 1 76 ? 13.43 -9.531 -14.484 1 93.56 76 ALA B O 1
ATOM 1635 N N . ALA B 1 77 ? 12.656 -8.898 -16.516 1 89.19 77 ALA B N 1
ATOM 1636 C CA . ALA B 1 77 ? 13.344 -7.609 -16.531 1 89.19 77 ALA B CA 1
ATOM 1637 C C . ALA B 1 77 ? 12.656 -6.613 -15.602 1 89.19 77 ALA B C 1
ATOM 1639 O O . ALA B 1 77 ? 13.289 -5.68 -15.109 1 89.19 77 ALA B O 1
ATOM 1640 N N . THR B 1 78 ? 11.32 -6.828 -15.383 1 88 78 THR B N 1
ATOM 1641 C CA . THR B 1 78 ? 10.57 -5.961 -14.484 1 88 78 THR B CA 1
ATOM 1642 C C . THR B 1 78 ? 9.781 -6.785 -13.477 1 88 78 THR B C 1
ATOM 1644 O O . THR B 1 78 ? 9.438 -7.941 -13.742 1 88 78 THR B O 1
ATOM 1647 N N . LEU B 1 79 ? 9.516 -6.141 -12.336 1 87.69 79 LEU B N 1
ATOM 1648 C CA . LEU B 1 79 ? 8.703 -6.816 -11.328 1 87.69 79 LEU B CA 1
ATOM 1649 C C . LEU B 1 79 ? 7.316 -7.133 -11.875 1 87.69 79 LEU B C 1
ATOM 1651 O O . LEU B 1 79 ? 6.754 -8.188 -11.578 1 87.69 79 LEU B O 1
ATOM 1655 N N . GLU B 1 80 ? 6.789 -6.285 -12.711 1 90.5 80 GLU B N 1
ATOM 1656 C CA . GLU B 1 80 ? 5.48 -6.527 -13.312 1 90.5 80 GLU B CA 1
ATOM 1657 C C . GLU B 1 80 ? 5.488 -7.797 -14.156 1 90.5 80 GLU B C 1
ATOM 1659 O O . GLU B 1 80 ? 4.586 -8.633 -14.039 1 90.5 80 GLU B O 1
ATOM 1664 N N . GLN B 1 81 ? 6.484 -7.883 -14.922 1 94.06 81 GLN B N 1
ATOM 1665 C CA . GLN B 1 81 ? 6.617 -9.062 -15.766 1 94.06 81 GLN B CA 1
ATOM 1666 C C . GLN B 1 81 ? 6.848 -10.32 -14.922 1 94.06 81 GLN B C 1
ATOM 1668 O O . GLN B 1 81 ? 6.301 -11.383 -15.227 1 94.06 81 GLN B O 1
ATOM 1673 N N . ALA B 1 82 ? 7.621 -10.172 -13.891 1 94.19 82 ALA B N 1
ATOM 1674 C CA . ALA B 1 82 ? 7.891 -11.305 -13.016 1 94.19 82 ALA B CA 1
ATOM 1675 C C . ALA B 1 82 ? 6.621 -11.773 -12.312 1 94.19 82 ALA B C 1
ATOM 1677 O O . ALA B 1 82 ? 6.379 -12.977 -12.188 1 94.19 82 ALA B O 1
ATOM 1678 N N . ILE B 1 83 ? 5.875 -10.852 -11.922 1 95.75 83 ILE B N 1
ATOM 1679 C CA . ILE B 1 83 ? 4.613 -11.125 -11.242 1 95.75 83 ILE B CA 1
ATOM 1680 C C . ILE B 1 83 ? 3.656 -11.836 -12.203 1 95.75 83 ILE B C 1
ATOM 1682 O O . ILE B 1 83 ? 3.078 -12.875 -11.859 1 95.75 83 ILE B O 1
ATOM 1686 N N . GLU B 1 84 ? 3.52 -11.344 -13.406 1 97 84 GLU B N 1
ATOM 1687 C CA . GLU B 1 84 ? 2.631 -11.945 -14.398 1 97 84 GLU B CA 1
ATOM 1688 C C . GLU B 1 84 ? 3.074 -13.367 -14.742 1 97 84 GLU B C 1
ATOM 1690 O O . GLU B 1 84 ? 2.246 -14.273 -14.859 1 97 84 GLU B O 1
ATOM 1695 N N . GLY B 1 85 ? 4.305 -13.477 -14.945 1 97.94 85 GLY B N 1
ATOM 1696 C CA . GLY B 1 85 ? 4.84 -14.797 -15.234 1 97.94 85 GLY B CA 1
ATOM 1697 C C . GLY B 1 85 ? 4.602 -15.797 -14.117 1 97.94 85 GLY B C 1
ATOM 1698 O O . GLY B 1 85 ? 4.188 -16.938 -14.375 1 97.94 85 GLY B O 1
ATOM 1699 N N . ALA B 1 86 ? 4.855 -15.359 -12.906 1 98.06 86 ALA B N 1
ATOM 1700 C CA . ALA B 1 86 ? 4.652 -16.234 -11.758 1 98.06 86 ALA B CA 1
ATOM 1701 C C . ALA B 1 86 ? 3.18 -16.594 -11.594 1 98.06 86 ALA B C 1
ATOM 1703 O O . ALA B 1 86 ? 2.842 -17.75 -11.32 1 98.06 86 ALA B O 1
ATOM 1704 N N . ALA B 1 87 ? 2.381 -15.641 -11.805 1 98.44 87 ALA B N 1
ATOM 1705 C CA . ALA B 1 87 ? 0.946 -15.883 -11.688 1 98.44 87 ALA B CA 1
ATOM 1706 C C . ALA B 1 87 ? 0.478 -16.891 -12.734 1 98.44 87 ALA B C 1
ATOM 1708 O O . ALA B 1 87 ? -0.302 -17.797 -12.422 1 98.44 87 ALA B O 1
ATOM 1709 N N . SER B 1 88 ? 0.908 -16.781 -13.922 1 98.38 88 SER B N 1
ATOM 1710 C CA . SER B 1 88 ? 0.571 -17.703 -14.992 1 98.38 88 SER B CA 1
ATOM 1711 C C . SER B 1 88 ? 1.044 -19.125 -14.672 1 98.38 88 SER B C 1
ATOM 1713 O O . SER B 1 88 ? 0.297 -20.078 -14.844 1 98.38 88 SER B O 1
ATOM 1715 N N . LYS B 1 89 ? 2.234 -19.203 -14.211 1 98.44 89 LYS B N 1
ATOM 1716 C CA . LYS B 1 89 ? 2.791 -20.5 -13.836 1 98.44 89 LYS B CA 1
ATOM 1717 C C . LYS B 1 89 ? 1.983 -21.141 -12.711 1 98.44 89 LYS B C 1
ATOM 1719 O O . LYS B 1 89 ? 1.738 -22.359 -12.727 1 98.44 89 LYS B O 1
ATOM 1724 N N . LEU B 1 90 ? 1.635 -20.297 -11.7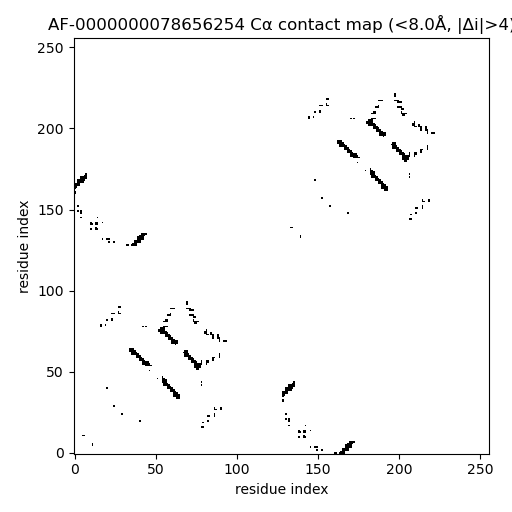58 1 98.44 90 LEU B N 1
ATOM 1725 C CA . LEU B 1 90 ? 0.878 -20.812 -10.617 1 98.44 90 LEU B CA 1
ATOM 1726 C C . LEU B 1 90 ? -0.506 -21.281 -11.055 1 98.44 90 LEU B C 1
ATOM 1728 O O . LEU B 1 90 ? -0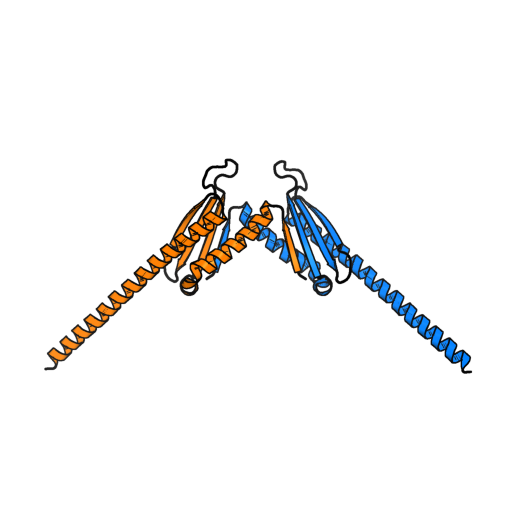.989 -22.312 -10.586 1 98.44 90 LEU B O 1
ATOM 1732 N N . ASN B 1 91 ? -1.086 -20.562 -11.93 1 98.44 91 ASN B N 1
ATOM 1733 C CA . ASN B 1 91 ? -2.359 -20.969 -12.508 1 98.44 91 ASN B CA 1
ATOM 1734 C C . ASN B 1 91 ? -2.262 -22.344 -13.148 1 98.44 91 ASN B C 1
ATOM 1736 O O . ASN B 1 91 ? -3.104 -23.219 -12.898 1 98.44 91 ASN B O 1
ATOM 1740 N N . ASN B 1 92 ? -1.278 -22.547 -13.969 1 98.44 92 ASN B N 1
ATOM 1741 C CA . ASN B 1 92 ? -1.062 -23.828 -14.625 1 98.44 92 ASN B CA 1
ATOM 1742 C C . ASN B 1 92 ? -0.821 -24.953 -13.617 1 98.44 92 ASN B C 1
ATOM 1744 O O . ASN B 1 92 ? -1.374 -26.047 -13.758 1 98.44 92 ASN B O 1
ATOM 1748 N N . ALA B 1 93 ? -0.007 -24.656 -12.617 1 98.06 93 ALA B N 1
ATOM 1749 C CA . ALA B 1 93 ? 0.312 -25.656 -11.594 1 98.06 93 ALA B CA 1
ATOM 1750 C C . ALA B 1 93 ? -0.939 -26.062 -10.82 1 98.06 93 ALA B C 1
ATOM 1752 O O . ALA B 1 93 ? -1.123 -27.25 -10.516 1 98.06 93 ALA B O 1
ATOM 1753 N N . LEU B 1 94 ? -1.733 -25.094 -10.523 1 97.62 94 LEU B N 1
ATOM 1754 C CA . LEU B 1 94 ? -2.963 -25.375 -9.789 1 97.62 94 LEU B CA 1
ATOM 1755 C C . LEU B 1 94 ? -3.951 -26.141 -10.664 1 97.62 94 LEU B C 1
ATOM 1757 O O . LEU B 1 94 ? -4.652 -27.031 -10.172 1 97.62 94 LEU B O 1
ATOM 1761 N N . GLU B 1 95 ? -4.02 -25.766 -11.961 1 97.12 95 GLU B N 1
ATOM 1762 C CA . GLU B 1 95 ? -4.852 -26.516 -12.898 1 97.12 95 GLU B CA 1
ATOM 1763 C C . GLU B 1 95 ? -4.453 -28 -12.93 1 97.12 95 GLU B C 1
ATOM 1765 O O . GLU B 1 95 ? -5.309 -28.875 -12.875 1 97.12 95 GLU B O 1
ATOM 1770 N N . HIS B 1 96 ? -3.201 -28.219 -13.023 1 96.5 96 HIS B N 1
ATOM 1771 C CA . HIS B 1 96 ? -2.684 -29.578 -13.047 1 96.5 96 HIS B CA 1
ATOM 1772 C C . HIS B 1 96 ? -2.977 -30.312 -11.742 1 96.5 96 HIS B C 1
ATOM 1774 O O . HIS B 1 96 ? -3.391 -31.469 -11.75 1 96.5 96 HIS B O 1
ATOM 1780 N N . PHE B 1 97 ? -2.727 -29.641 -10.641 1 95.69 97 PHE B N 1
ATOM 1781 C CA . PHE B 1 97 ? -2.949 -30.188 -9.305 1 95.69 97 PHE B CA 1
ATOM 1782 C C . PHE B 1 97 ? -4.402 -30.625 -9.133 1 95.69 97 PHE B C 1
ATOM 1784 O O . PHE B 1 97 ? -4.68 -31.766 -8.773 1 95.69 97 PHE B O 1
ATOM 1791 N N . TYR B 1 98 ? -5.336 -29.781 -9.445 1 94.38 98 TYR B N 1
ATOM 1792 C CA . TYR B 1 98 ? -6.746 -30.094 -9.242 1 94.38 98 TYR B CA 1
ATOM 1793 C C . TYR B 1 98 ? -7.25 -31.062 -10.312 1 94.38 98 TYR B C 1
ATOM 1795 O O . TYR B 1 98 ? -8.18 -31.828 -10.062 1 94.38 98 TYR B O 1
ATOM 1803 N N . GLY B 1 99 ? -6.68 -31.016 -11.523 1 93.62 99 GLY B N 1
ATOM 1804 C CA . GLY B 1 99 ? -6.988 -32 -12.531 1 93.62 99 GLY B CA 1
ATOM 1805 C C . GLY B 1 99 ? -6.688 -33.438 -12.078 1 93.62 99 GLY B C 1
ATOM 1806 O O . GLY B 1 99 ? -7.508 -34.344 -12.266 1 93.62 99 GLY B O 1
ATOM 1807 N N . LYS B 1 100 ? -5.594 -33.562 -11.438 1 91.31 100 LYS B N 1
ATOM 1808 C CA . LYS B 1 100 ? -5.184 -34.844 -10.914 1 91.31 100 LYS B CA 1
ATOM 1809 C C . LYS B 1 100 ? -6.094 -35.312 -9.781 1 91.31 100 LYS B C 1
ATOM 1811 O O . LYS B 1 100 ? -6.418 -36.5 -9.664 1 91.31 100 LYS B O 1
ATOM 1816 N N . LEU B 1 101 ? -6.426 -34.375 -8.969 1 88.69 101 LEU B N 1
ATOM 1817 C CA . LEU B 1 101 ? -7.301 -34.656 -7.844 1 88.69 101 LEU B CA 1
ATOM 1818 C C . LEU B 1 101 ? -8.672 -35.125 -8.328 1 88.69 101 LEU B C 1
ATOM 1820 O O . LEU B 1 101 ? -9.25 -36.062 -7.766 1 88.69 101 LEU B O 1
ATOM 1824 N N . ARG B 1 102 ? -9.211 -34.531 -9.336 1 87.5 102 ARG B N 1
ATOM 1825 C CA . ARG B 1 102 ? -10.5 -34.906 -9.906 1 87.5 102 ARG B CA 1
ATOM 1826 C C . ARG B 1 102 ? -10.43 -36.281 -10.578 1 87.5 102 ARG B C 1
ATOM 1828 O O . ARG B 1 102 ? -11.375 -37.062 -10.484 1 87.5 102 ARG B O 1
ATOM 1835 N N . SER B 1 103 ? -9.359 -36.594 -11.227 1 86.88 103 SER B N 1
ATOM 1836 C CA . SER B 1 103 ? -9.18 -37.875 -11.891 1 86.88 103 SER B CA 1
ATOM 1837 C C . SER B 1 103 ? -9.094 -39.031 -10.875 1 86.88 103 SER B C 1
ATOM 1839 O O . SER B 1 103 ? -9.641 -40.094 -11.102 1 86.88 103 SER B O 1
ATOM 1841 N N . LYS B 1 104 ? -8.586 -38.719 -9.797 1 82.44 104 LYS B N 1
ATOM 1842 C CA . LYS B 1 104 ? -8.453 -39.719 -8.758 1 82.44 104 LYS B CA 1
ATOM 1843 C C . LYS B 1 104 ? -9.805 -40.031 -8.094 1 82.44 104 LYS B C 1
ATOM 1845 O O . LYS B 1 104 ? -10.125 -41.156 -7.801 1 82.44 104 LYS B O 1
ATOM 1850 N N . ARG B 1 105 ? -10.492 -39.094 -7.895 1 79.12 105 ARG B N 1
ATOM 1851 C CA . ARG B 1 105 ? -11.82 -39.25 -7.305 1 79.12 105 ARG B CA 1
ATOM 1852 C C . ARG B 1 105 ? -12.742 -40.031 -8.234 1 79.12 105 ARG B C 1
ATOM 1854 O O . ARG B 1 105 ? -13.523 -40.875 -7.773 1 79.12 105 ARG B O 1
ATOM 1861 N N . ALA B 1 106 ? -12.578 -39.812 -9.492 1 80.81 106 ALA B N 1
ATOM 1862 C CA . ALA B 1 106 ? -13.391 -40.5 -10.484 1 80.81 106 ALA B CA 1
ATOM 1863 C C . ALA B 1 106 ? -13.047 -42 -10.523 1 80.81 106 ALA B C 1
ATOM 1865 O O . ALA B 1 106 ? -13.938 -42.844 -10.625 1 80.81 106 ALA B O 1
ATOM 1866 N N . VAL B 1 107 ? -11.805 -42.25 -10.367 1 76.69 107 VAL B N 1
ATOM 1867 C CA . VAL B 1 107 ? -11.344 -43.625 -10.43 1 76.69 107 VAL B CA 1
ATOM 1868 C C . VAL B 1 107 ? -11.789 -44.375 -9.172 1 76.69 107 VAL B C 1
ATOM 1870 O O . VAL B 1 107 ? -12.258 -45.531 -9.258 1 76.69 107 VAL B O 1
ATOM 1873 N N . THR B 1 108 ? -11.742 -43.656 -8.047 1 78.94 108 THR B N 1
ATOM 1874 C CA . THR B 1 108 ? -12.141 -44.25 -6.785 1 78.94 108 THR B CA 1
ATOM 1875 C C . THR B 1 108 ? -13.648 -44.531 -6.766 1 78.94 108 THR B C 1
ATOM 1877 O O . THR B 1 108 ? -14.102 -45.562 -6.281 1 78.94 108 THR B O 1
ATOM 1880 N N . GLN B 1 109 ? -14.391 -43.625 -7.289 1 79.94 109 GLN B N 1
ATOM 1881 C CA . GLN B 1 109 ? -15.836 -43.781 -7.34 1 79.94 109 GLN B CA 1
ATOM 1882 C C . GLN B 1 109 ? -16.234 -44.906 -8.273 1 79.94 109 GLN B C 1
ATOM 1884 O O . GLN B 1 109 ? -17.172 -45.656 -7.984 1 79.94 109 GLN B O 1
ATOM 1889 N N . GLN B 1 110 ? -15.578 -45.094 -9.406 1 82.94 110 GLN B N 1
ATOM 1890 C CA . GLN B 1 110 ? -15.844 -46.188 -10.344 1 82.94 110 GLN B CA 1
ATOM 1891 C C . GLN B 1 110 ? -15.516 -47.531 -9.719 1 82.94 110 GLN B C 1
ATOM 1893 O O . GLN B 1 110 ? -16.25 -48.5 -9.914 1 82.94 110 GLN B O 1
ATOM 1898 N N . GLU B 1 111 ? -14.477 -47.469 -8.906 1 81.44 111 GLU B N 1
ATOM 1899 C CA . GLU B 1 111 ? -14.078 -48.719 -8.234 1 81.44 111 GLU B CA 1
ATOM 1900 C C . GLU B 1 111 ? -15.086 -49.125 -7.16 1 81.44 111 GLU B C 1
ATOM 1902 O O . GLU B 1 111 ? -15.391 -50.281 -6.992 1 81.44 111 GLU B O 1
ATOM 1907 N N . ILE B 1 112 ? -15.469 -48.062 -6.523 1 82.88 112 ILE B N 1
ATOM 1908 C CA . ILE B 1 112 ? -16.469 -48.312 -5.488 1 82.88 112 ILE B CA 1
ATOM 1909 C C . ILE B 1 112 ? -17.75 -48.844 -6.129 1 82.88 112 ILE B C 1
ATOM 1911 O O . ILE B 1 112 ? -18.328 -49.812 -5.633 1 82.88 112 ILE B O 1
ATOM 1915 N N . SER B 1 113 ? -18.188 -48.25 -7.227 1 85.19 113 SER B N 1
ATOM 1916 C CA . SER B 1 113 ? -19.406 -48.656 -7.91 1 85.19 113 SER B CA 1
ATOM 1917 C C . SER B 1 113 ? -19.25 -50.062 -8.492 1 85.19 113 SER B C 1
ATOM 1919 O O . SER B 1 113 ? -20.172 -50.875 -8.43 1 85.19 113 SER B O 1
ATOM 1921 N N . ALA B 1 114 ? -18.062 -50.344 -9.016 1 85.88 114 ALA B N 1
ATOM 1922 C CA . ALA B 1 114 ? -17.797 -51.656 -9.586 1 85.88 114 ALA B CA 1
ATOM 1923 C C . ALA B 1 114 ? -17.812 -52.75 -8.508 1 85.88 114 ALA B C 1
ATOM 1925 O O . ALA B 1 114 ? -18.359 -53.844 -8.711 1 85.88 114 ALA B O 1
ATOM 1926 N N . ASN B 1 115 ? -17.203 -52.312 -7.461 1 84.81 115 ASN B N 1
ATOM 1927 C CA . ASN B 1 115 ? -17.172 -53.281 -6.355 1 84.81 115 ASN B CA 1
ATOM 1928 C C . ASN B 1 115 ? -18.578 -53.5 -5.793 1 84.81 115 ASN B C 1
ATOM 1930 O O . ASN B 1 115 ? -18.922 -54.625 -5.422 1 84.81 115 ASN B O 1
ATOM 1934 N N . ASP B 1 116 ? -19.297 -52.438 -5.707 1 85.69 116 ASP B N 1
ATOM 1935 C CA . ASP B 1 116 ? -20.672 -52.562 -5.246 1 85.69 116 ASP B CA 1
ATOM 1936 C C . ASP B 1 116 ? -21.484 -53.469 -6.184 1 85.69 116 ASP B C 1
ATOM 1938 O O . ASP B 1 116 ? -22.281 -54.281 -5.73 1 85.69 116 ASP B O 1
ATOM 1942 N N . ALA B 1 117 ? -21.297 -53.344 -7.457 1 82.94 117 ALA B N 1
ATOM 1943 C CA . ALA B 1 117 ? -21.984 -54.156 -8.445 1 82.94 117 ALA B CA 1
ATOM 1944 C C . ALA B 1 117 ? -21.578 -55.625 -8.328 1 82.94 117 ALA B C 1
ATOM 1946 O O . ALA B 1 117 ? -22.422 -56.5 -8.406 1 82.94 117 ALA B O 1
ATOM 1947 N N . LEU B 1 118 ? -20.266 -55.781 -8.156 1 81.88 118 LEU B N 1
ATOM 1948 C CA . LEU B 1 118 ? -19.734 -57.125 -8.008 1 81.88 118 LEU B CA 1
ATOM 1949 C C . LEU B 1 118 ? -20.281 -57.781 -6.742 1 81.88 118 LEU B C 1
ATOM 1951 O O . LEU B 1 118 ? -20.625 -58.969 -6.742 1 81.88 118 LEU B O 1
ATOM 1955 N N . LEU B 1 119 ? -20.438 -56.969 -5.598 1 85.69 119 LEU B N 1
ATOM 1956 C CA . LEU B 1 119 ? -20.953 -57.469 -4.332 1 85.69 119 LEU B CA 1
ATOM 1957 C C . LEU B 1 119 ? -22.438 -57.812 -4.449 1 85.69 119 LEU B C 1
ATOM 1959 O O . LEU B 1 119 ? -22.891 -58.812 -3.895 1 85.69 119 LEU B O 1
ATOM 1963 N N . GLN B 1 120 ? -23.203 -57 -5.164 1 85.69 120 GLN B N 1
ATOM 1964 C CA . GLN B 1 120 ? -24.625 -57.281 -5.402 1 85.69 120 GLN B CA 1
ATOM 1965 C C . GLN B 1 120 ? -24.812 -58.531 -6.25 1 85.69 120 GLN B C 1
ATOM 1967 O O . GLN B 1 120 ? -25.688 -59.344 -5.977 1 85.69 120 GLN B O 1
ATOM 1972 N N . GLU B 1 121 ? -23.922 -58.656 -7.312 1 85.06 121 GLU B N 1
ATOM 1973 C CA . GLU B 1 121 ? -23.969 -59.844 -8.156 1 85.06 121 GLU B CA 1
ATOM 1974 C C . GLU B 1 121 ? -23.656 -61.125 -7.352 1 85.06 121 GLU B C 1
ATOM 1976 O O . GLU B 1 121 ? -24.312 -62.156 -7.52 1 85.06 121 GLU B O 1
ATOM 1981 N N . GLU B 1 122 ? -22.719 -60.969 -6.508 1 84.81 122 GLU B N 1
ATOM 1982 C CA . GLU B 1 122 ? -22.359 -62.094 -5.645 1 84.81 122 GLU B CA 1
ATOM 1983 C C . GLU B 1 122 ? -23.5 -62.469 -4.688 1 84.81 122 GLU B C 1
ATOM 1985 O O . GLU B 1 122 ? -23.75 -63.625 -4.426 1 84.81 122 GLU B O 1
ATOM 1990 N N . PHE B 1 123 ? -24.25 -61.531 -4.133 1 86.56 123 PHE B N 1
ATOM 1991 C CA . PHE B 1 123 ? -25.375 -61.75 -3.234 1 86.56 123 PHE B CA 1
ATOM 1992 C C . PHE B 1 123 ? -26.531 -62.406 -3.961 1 86.56 123 PHE B C 1
ATOM 1994 O O . PHE B 1 123 ? -27.156 -63.344 -3.424 1 86.56 123 PHE B O 1
ATOM 2001 N N . LEU B 1 124 ? -26.719 -61.906 -5.227 1 86.69 124 LEU B N 1
ATOM 2002 C CA . LEU B 1 124 ? -27.812 -62.469 -6.031 1 86.69 124 LEU B CA 1
ATOM 2003 C C . LEU B 1 124 ? -27.531 -63.906 -6.426 1 86.69 124 LEU B C 1
ATOM 2005 O O . LEU B 1 124 ? -28.438 -64.75 -6.449 1 86.69 124 LEU B O 1
ATOM 2009 N N . GLU B 1 125 ? -26.266 -64.25 -6.586 1 83.69 125 GLU B N 1
ATOM 2010 C CA . GLU B 1 125 ? -25.859 -65.625 -6.945 1 83.69 125 GLU B CA 1
ATOM 2011 C C . GLU B 1 125 ? -26.016 -66.562 -5.762 1 83.69 125 GLU B C 1
ATOM 2013 O O . GLU B 1 125 ? -26.312 -67.75 -5.938 1 83.69 125 GLU B O 1
ATOM 2018 N N . ARG B 1 126 ? -25.938 -65.938 -4.664 1 82.12 126 ARG B N 1
ATOM 2019 C CA . ARG B 1 126 ? -26.047 -66.75 -3.469 1 82.12 126 ARG B CA 1
ATOM 2020 C C . ARG B 1 126 ? -27.5 -67 -3.117 1 82.12 126 ARG B C 1
ATOM 2022 O O . ARG B 1 126 ? -27.828 -68.062 -2.547 1 82.12 126 ARG B O 1
ATOM 2029 N N . LEU B 1 127 ? -28.375 -66.125 -3.459 1 84.62 127 LEU B N 1
ATOM 2030 C CA . LEU B 1 127 ? -29.781 -66.25 -3.123 1 84.62 127 LEU B CA 1
ATOM 2031 C C . LEU B 1 127 ? -30.469 -67.25 -4.098 1 84.62 127 LEU B C 1
ATOM 2033 O O . LEU B 1 127 ? -31.516 -67.812 -3.781 1 84.62 127 LEU B O 1
ATOM 2037 N N . GLY B 1 128 ? -30.078 -67.5 -5.184 1 63.69 128 GLY B N 1
ATOM 2038 C CA . GLY B 1 128 ? -30.703 -68.438 -6.094 1 63.69 128 GLY B CA 1
ATOM 2039 C C . GLY B 1 128 ? -30.141 -69.875 -6.008 1 63.69 128 GLY B C 1
ATOM 2040 O O . GLY B 1 128 ? -30.875 -70.812 -6.039 1 63.69 128 GLY B O 1
#

Secondary structure (DSSP, 8-state):
-EEEEEE-HHHHHHHHHHHHHHHHHHHHTGGGTTTEEEEEEEEEES-SSS--TT-EEEEEEEEETTS--EEEEEEESSHHHHHHHHHHHHHHHHHHHHHHHHHHHHHHHHHHHHHHHHHHHHHHHHH-/-EEEEEE-HHHHHHHHHHHHHHHHHHHHTGGGTTTEEEEEEEEEES-SSS--TT-EEEEEEEEETTS--EEEEEEESSHHHHHHHHHHHHHHHHHHHHHHHHHHHHHHHHHHHHHHHHHHHHHHHHH-

Sequence (256 aa):
MQIQVNSDNHIQGNIRLEQWVRSTVESTLERFDDGVTRVEVHLRDENGDKPGPHDKRCQMEARPKGHHPISVTHKAATLEQAIEGAASKLNNALEHFYGKLRSKRAVTQQEISANDALLQEEFLERLGMQIQVNSDNHIQGNIRLEQWVRSTVESTLERFDDGVTRVEVHLRDENGDKPGPHDKRCQMEARPKGHHPISVTHKAATLEQAIEGAASKLNNALEHFYGKLRSKRAVTQQEISANDALLQEEFLERLG

pLDDT: mean 87.18, std 11.81, range [50.47, 98.5]